Protein AF-0000000084346101 (afdb_homodimer)

Solvent-accessible surface area (backbone atoms only — not comparable to full-atom values): 14032 Å² total; per-residue (Å²): 131,75,49,74,43,52,29,35,24,39,45,36,59,51,96,85,59,21,37,49,36,29,27,36,20,86,86,42,86,68,46,44,17,28,36,50,51,48,42,67,62,53,91,93,52,51,72,51,58,35,44,37,51,33,36,31,75,42,24,63,24,41,48,40,71,72,44,84,69,40,82,42,75,34,78,72,78,75,35,30,39,37,35,34,32,26,36,31,44,79,72,40,77,63,79,40,67,68,68,35,71,41,70,43,73,37,43,48,84,44,54,79,22,46,35,57,35,75,61,44,43,65,52,50,53,49,52,48,64,46,85,121,131,72,51,74,44,53,29,35,24,38,45,36,59,50,97,84,58,20,36,49,36,28,27,36,20,84,88,42,88,68,46,44,18,30,35,50,53,46,42,68,61,54,91,93,53,50,71,53,59,35,42,35,51,33,35,31,74,41,22,62,24,40,49,41,71,72,46,83,69,38,81,42,73,34,77,73,79,76,34,32,40,36,33,35,32,26,37,31,44,78,72,42,77,63,80,41,66,69,68,34,72,40,70,42,74,37,42,47,85,46,53,78,22,46,36,58,36,75,62,45,43,64,51,51,54,49,52,48,64,46,84,125

Organism: NCBI:txid1533

Structure (mmCIF, N/CA/C/O backbone):
data_AF-0000000084346101-model_v1
#
loop_
_entity.id
_entity.type
_entity.pdbx_description
1 polymer '8-oxo-dGTP diphosphatase'
#
loop_
_atom_site.group_PDB
_atom_site.id
_atom_site.type_symbol
_atom_site.label_atom_id
_atom_site.label_alt_id
_atom_site.label_comp_id
_atom_site.label_asym_id
_atom_site.label_entity_id
_atom_site.label_seq_id
_atom_site.pdbx_PDB_ins_code
_atom_site.Cartn_x
_atom_site.Cartn_y
_atom_site.Cartn_z
_atom_site.occupancy
_atom_site.B_iso_or_equiv
_atom_site.auth_seq_id
_atom_site.auth_comp_id
_atom_site.auth_asym_id
_atom_site.auth_atom_id
_atom_site.pdbx_PDB_model_num
ATOM 1 N N . MET A 1 1 ? 1.98 15.703 33.281 1 80.62 1 MET A N 1
ATOM 2 C CA . MET A 1 1 ? 1.092 15.898 32.125 1 80.62 1 MET A CA 1
ATOM 3 C C . MET A 1 1 ? 1.721 15.359 30.859 1 80.62 1 MET A C 1
ATOM 5 O O . MET A 1 1 ? 2.938 15.422 30.672 1 80.62 1 MET A O 1
ATOM 9 N N . LYS A 1 2 ? 1.027 14.602 30.125 1 85.31 2 LYS A N 1
ATOM 10 C CA . LYS A 1 2 ? 1.609 14.008 28.922 1 85.31 2 LYS A CA 1
ATOM 11 C C . LYS A 1 2 ? 1.896 15.078 27.875 1 85.31 2 LYS A C 1
ATOM 13 O O . LYS A 1 2 ? 1.16 16.062 27.766 1 85.31 2 LYS A O 1
ATOM 18 N N . LYS A 1 3 ? 2.963 14.906 27.203 1 93 3 LYS A N 1
ATOM 19 C CA . LYS A 1 3 ? 3.328 15.836 26.125 1 93 3 LYS A CA 1
ATOM 20 C C . LYS A 1 3 ? 2.332 15.766 24.969 1 93 3 LYS A C 1
ATOM 22 O O . LYS A 1 3 ? 1.939 14.672 24.547 1 93 3 LYS A O 1
ATOM 27 N N . ASN A 1 4 ? 1.852 16.984 24.578 1 94.38 4 ASN A N 1
ATOM 28 C CA . ASN A 1 4 ? 0.946 17.078 23.438 1 94.38 4 ASN A CA 1
ATOM 29 C C . ASN A 1 4 ? 1.646 17.641 22.203 1 94.38 4 ASN A C 1
ATOM 31 O O . ASN A 1 4 ? 2.27 18.703 22.281 1 94.38 4 ASN A O 1
ATOM 35 N N . ILE A 1 5 ? 1.551 16.891 21.172 1 95.69 5 ILE A N 1
ATOM 36 C CA . ILE A 1 5 ? 2.164 17.328 19.922 1 95.69 5 ILE A CA 1
ATOM 37 C C . ILE A 1 5 ? 1.08 17.625 18.891 1 95.69 5 ILE A C 1
ATOM 39 O O . ILE A 1 5 ? 0.25 16.75 18.594 1 95.69 5 ILE A O 1
ATOM 43 N N . ARG A 1 6 ? 1.07 18.828 18.344 1 97.62 6 ARG A N 1
ATOM 44 C CA . ARG A 1 6 ? 0.127 19.203 17.297 1 97.62 6 ARG A CA 1
ATOM 45 C C . ARG A 1 6 ? 0.717 18.953 15.914 1 97.62 6 ARG A C 1
ATOM 47 O O . ARG A 1 6 ? 1.781 19.484 15.586 1 97.62 6 ARG A O 1
ATOM 54 N N . VAL A 1 7 ? 0.043 18.125 15.211 1 98.31 7 VAL A N 1
ATOM 55 C CA . VAL A 1 7 ? 0.507 17.734 13.891 1 98.31 7 VAL A CA 1
ATOM 56 C C . VAL A 1 7 ? -0.57 18.031 12.852 1 98.31 7 VAL A C 1
ATOM 58 O O . VAL A 1 7 ? -1.765 17.906 13.133 1 98.31 7 VAL A O 1
ATOM 61 N N . VAL A 1 8 ? -0.132 18.453 11.695 1 98.81 8 VAL A N 1
ATOM 62 C CA . VAL A 1 8 ? -1.037 18.672 10.578 1 98.81 8 VAL A CA 1
ATOM 63 C C . VAL A 1 8 ? -0.729 17.672 9.461 1 98.81 8 VAL A C 1
ATOM 65 O O . VAL A 1 8 ? 0.437 17.422 9.156 1 98.81 8 VAL A O 1
ATOM 68 N N . GLY A 1 9 ? -1.76 17 8.977 1 98.81 9 GLY A N 1
ATOM 69 C CA . GLY A 1 9 ? -1.637 16.109 7.844 1 98.81 9 GLY A CA 1
ATOM 70 C C . GLY A 1 9 ? -2.426 16.562 6.629 1 98.81 9 GLY A C 1
ATOM 71 O O . GLY A 1 9 ? -3.545 17.062 6.766 1 98.81 9 GLY A O 1
ATOM 72 N N . ALA A 1 10 ? -1.886 16.391 5.445 1 98.88 10 ALA A N 1
ATOM 73 C CA . ALA A 1 10 ? -2.494 16.875 4.207 1 98.88 10 ALA A CA 1
ATOM 74 C C . ALA A 1 10 ? -3.291 15.766 3.518 1 98.88 10 ALA A C 1
ATOM 76 O O . ALA A 1 10 ? -2.764 14.688 3.256 1 98.88 10 ALA A O 1
ATOM 77 N N . ILE A 1 11 ? -4.516 16.031 3.271 1 98.81 11 ILE A N 1
ATOM 78 C CA . ILE A 1 11 ? -5.305 15.234 2.336 1 98.81 11 ILE A CA 1
ATOM 79 C C . ILE A 1 11 ? -5.191 15.828 0.934 1 98.81 11 ILE A C 1
ATOM 81 O O . ILE A 1 11 ? -5.754 16.891 0.654 1 98.81 11 ILE A O 1
ATOM 85 N N . ILE A 1 12 ? -4.414 15.195 0.122 1 98.69 12 ILE A N 1
ATOM 86 C CA . ILE A 1 12 ? -4.199 15.617 -1.257 1 98.69 12 ILE A CA 1
ATOM 87 C C . ILE A 1 12 ? -4.844 14.617 -2.211 1 98.69 12 ILE A C 1
ATOM 89 O O . ILE A 1 12 ? -4.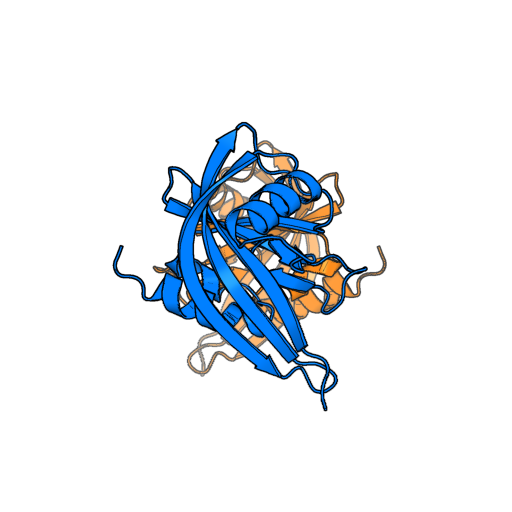57 13.414 -2.135 1 98.69 12 ILE A O 1
ATOM 93 N N . GLU A 1 13 ? -5.691 15.078 -3.051 1 97.75 13 GLU A N 1
ATOM 94 C CA . GLU A 1 13 ? -6.43 14.258 -4.004 1 97.75 13 GLU A CA 1
ATOM 95 C C . GLU A 1 13 ? -6.051 14.602 -5.441 1 97.75 13 GLU A C 1
ATOM 97 O O . GLU A 1 13 ? -5.93 15.781 -5.793 1 97.75 13 GLU A O 1
ATOM 102 N N . ASN A 1 14 ? -5.785 13.531 -6.23 1 97.19 14 ASN A N 1
ATOM 103 C CA . ASN A 1 14 ? -5.438 13.805 -7.621 1 97.19 14 ASN A CA 1
ATOM 104 C C . ASN A 1 14 ? -6.668 13.758 -8.523 1 97.19 14 ASN A C 1
ATOM 106 O O . ASN A 1 14 ? -7.793 13.602 -8.039 1 97.19 14 ASN A O 1
ATOM 110 N N . SER A 1 15 ? -6.441 13.945 -9.844 1 95.94 15 SER A N 1
ATOM 111 C CA . SER A 1 15 ? -7.535 14.062 -10.805 1 95.94 15 SER A CA 1
ATOM 112 C C . SER A 1 15 ? -8.289 12.742 -10.953 1 95.94 15 SER A C 1
ATOM 114 O O . SER A 1 15 ? -9.414 12.719 -11.445 1 95.94 15 SER A O 1
ATOM 116 N N . ASN A 1 16 ? -7.688 11.625 -10.602 1 95.94 16 ASN A N 1
ATOM 117 C CA . ASN A 1 16 ? -8.336 10.32 -10.648 1 95.94 16 ASN A CA 1
ATOM 118 C C . ASN A 1 16 ? -9.07 10.008 -9.344 1 95.94 16 ASN A C 1
ATOM 120 O O . ASN A 1 16 ? -9.406 8.852 -9.078 1 95.94 16 ASN A O 1
ATOM 124 N N . ASN A 1 17 ? -9.195 11.008 -8.484 1 96.06 17 ASN A N 1
ATOM 125 C CA . ASN A 1 17 ? -9.875 10.883 -7.203 1 96.06 17 ASN A CA 1
ATOM 126 C C . ASN A 1 17 ? -9.125 9.945 -6.258 1 96.06 17 ASN A C 1
ATOM 128 O O . ASN A 1 17 ? -9.742 9.188 -5.508 1 96.06 17 ASN A O 1
ATOM 132 N N . GLU A 1 18 ? -7.879 9.906 -6.348 1 97.94 18 GLU A N 1
ATOM 133 C CA . GLU A 1 18 ? -7.039 9.125 -5.441 1 97.94 18 GLU A CA 1
ATOM 134 C C . GLU A 1 18 ? -6.414 10.016 -4.367 1 97.94 18 GLU A C 1
ATOM 136 O O . GLU A 1 18 ? -6.137 11.195 -4.613 1 97.94 18 GLU A O 1
ATOM 141 N N . ILE A 1 19 ? -6.195 9.445 -3.219 1 98.62 19 ILE A N 1
ATOM 142 C CA . ILE A 1 19 ? -5.625 10.133 -2.068 1 98.62 19 ILE A CA 1
ATOM 143 C C . ILE A 1 19 ? -4.148 9.773 -1.93 1 98.62 19 ILE A C 1
ATOM 145 O O . ILE A 1 19 ? -3.775 8.602 -2.057 1 98.62 19 ILE A O 1
ATOM 149 N N . LEU A 1 20 ? -3.336 10.766 -1.695 1 98.81 20 LEU A N 1
ATOM 150 C CA . LEU A 1 20 ? -1.906 10.547 -1.51 1 98.81 20 LEU A CA 1
ATOM 151 C C . LEU A 1 20 ? -1.619 9.984 -0.121 1 98.81 20 LEU A C 1
ATOM 153 O O . LEU A 1 20 ? -2.029 10.562 0.886 1 98.81 20 LEU A O 1
ATOM 157 N N . CYS A 1 21 ? -0.967 8.852 -0.046 1 98.88 21 CYS A N 1
ATOM 158 C CA . CYS A 1 21 ? -0.536 8.188 1.178 1 98.88 21 CYS A CA 1
ATOM 159 C C . CYS A 1 21 ? 0.984 8.086 1.239 1 98.88 21 CYS A C 1
ATOM 161 O O . CYS A 1 21 ? 1.637 7.844 0.224 1 98.88 21 CYS A O 1
ATOM 163 N N . ALA A 1 22 ? 1.512 8.281 2.383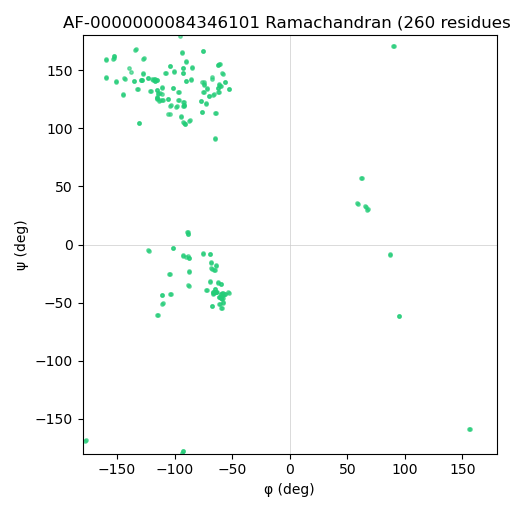 1 98.75 22 ALA A N 1
ATOM 164 C CA . ALA A 1 22 ? 2.963 8.258 2.547 1 98.75 22 ALA A CA 1
ATOM 165 C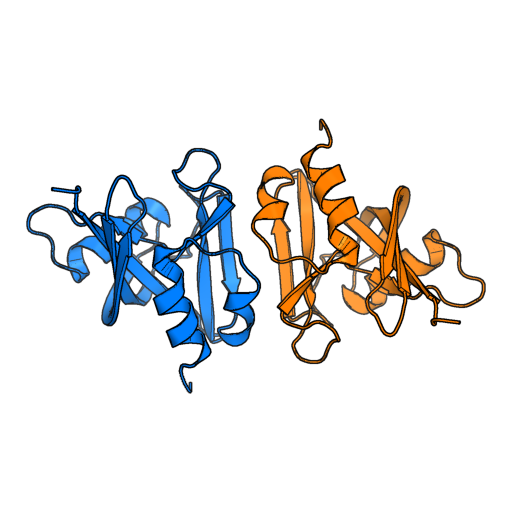 C . ALA A 1 22 ? 3.383 7.184 3.549 1 98.75 22 ALA A C 1
ATOM 167 O O . ALA A 1 22 ? 2.838 7.109 4.652 1 98.75 22 ALA A O 1
ATOM 168 N N . LEU A 1 23 ? 4.371 6.379 3.188 1 98.75 23 LEU A N 1
ATOM 169 C CA . LEU A 1 23 ? 4.867 5.293 4.023 1 98.75 23 LEU A CA 1
ATOM 170 C C . LEU A 1 23 ? 6.035 5.766 4.887 1 98.75 23 LEU A C 1
ATOM 172 O O . LEU A 1 23 ? 7.074 6.176 4.367 1 98.75 23 LEU A O 1
ATOM 176 N N . ARG A 1 24 ? 5.836 5.68 6.199 1 98 24 ARG A N 1
ATOM 177 C CA . ARG A 1 24 ? 6.887 6.082 7.129 1 98 24 ARG A CA 1
ATOM 178 C C . ARG A 1 24 ? 8.125 5.215 6.961 1 98 24 ARG A C 1
ATOM 180 O O . ARG A 1 24 ? 8.023 3.992 6.84 1 98 24 ARG A O 1
ATOM 187 N N . SER A 1 25 ? 9.242 5.816 6.922 1 94.94 25 SER A N 1
ATOM 188 C CA . SER A 1 25 ? 10.5 5.109 6.715 1 94.94 25 SER A CA 1
ATOM 189 C C . SER A 1 25 ? 10.938 4.363 7.973 1 94.94 25 SER A C 1
ATOM 191 O O . SER A 1 25 ? 10.43 4.633 9.062 1 94.94 25 SER A O 1
ATOM 193 N N . PRO A 1 26 ? 11.93 3.463 7.797 1 90.56 26 PRO A N 1
ATOM 194 C CA . PRO A 1 26 ? 12.414 2.699 8.945 1 90.56 26 PRO A CA 1
ATOM 195 C C . PRO A 1 26 ? 13.062 3.582 10.008 1 90.56 26 PRO A C 1
ATOM 197 O O . PRO A 1 26 ? 13.211 3.16 11.164 1 90.56 26 PRO A O 1
ATOM 200 N N . LYS A 1 27 ? 13.43 4.789 9.672 1 91 27 LYS A N 1
ATOM 201 C CA . LYS A 1 27 ? 14.125 5.676 10.602 1 91 27 LYS A CA 1
ATOM 202 C C . LYS A 1 27 ? 13.133 6.512 11.406 1 91 27 LYS A C 1
ATOM 204 O O . LYS A 1 27 ? 13.508 7.152 12.391 1 91 27 LYS A O 1
ATOM 209 N N . MET A 1 28 ? 11.914 6.484 11.031 1 92.19 28 MET A N 1
ATOM 210 C CA . MET A 1 28 ? 10.891 7.289 11.695 1 92.19 28 MET A CA 1
ATOM 211 C C . MET A 1 28 ? 10.258 6.52 12.852 1 92.19 28 MET A C 1
ATOM 213 O O . MET A 1 28 ? 10.336 5.293 12.898 1 92.19 28 MET A O 1
ATOM 217 N N . THR A 1 29 ? 9.695 7.316 13.75 1 91.06 29 THR A N 1
ATOM 218 C CA . THR A 1 29 ? 8.82 6.695 14.734 1 91.06 29 THR A CA 1
ATOM 219 C C . THR A 1 29 ? 7.633 6.016 14.062 1 91.06 29 THR A C 1
ATOM 221 O O . THR A 1 29 ? 7.047 6.566 13.133 1 91.06 29 THR A O 1
ATOM 224 N N . LEU A 1 30 ? 7.281 4.781 14.547 1 93.62 30 LEU A N 1
ATOM 225 C CA . LEU A 1 30 ? 6.203 3.975 13.977 1 93.62 30 LEU A CA 1
ATOM 226 C C . LEU A 1 30 ? 6.516 3.594 12.531 1 93.62 30 LEU A C 1
ATOM 228 O O . LEU A 1 30 ? 5.719 3.859 11.633 1 93.62 30 LEU A O 1
ATOM 232 N N . PRO A 1 31 ? 7.648 2.939 12.391 1 94.75 31 PRO A N 1
ATOM 233 C CA . PRO A 1 31 ? 8 2.549 11.023 1 94.75 31 PRO A CA 1
ATOM 234 C C . PRO A 1 31 ? 6.98 1.598 10.406 1 94.75 31 PRO A C 1
ATOM 236 O O . PRO A 1 31 ? 6.215 0.948 11.125 1 94.75 31 PRO A O 1
ATOM 239 N N . ASN A 1 32 ? 6.918 1.609 9.078 1 95.88 32 ASN A N 1
ATOM 240 C CA . ASN A 1 32 ? 6.09 0.696 8.297 1 95.88 32 ASN A CA 1
ATOM 241 C C . ASN A 1 32 ? 4.602 0.959 8.516 1 95.88 32 ASN A C 1
ATOM 243 O O . ASN A 1 32 ? 3.801 0.023 8.555 1 95.88 32 ASN A O 1
ATOM 247 N N . SER A 1 33 ? 4.324 2.207 8.789 1 98.19 33 SER A N 1
ATOM 248 C CA . SER A 1 33 ? 2.949 2.691 8.828 1 98.19 33 SER A CA 1
ATOM 249 C C . SER A 1 33 ? 2.721 3.785 7.789 1 98.19 33 SER A C 1
ATOM 251 O O . SER A 1 33 ? 3.598 4.617 7.555 1 98.19 33 SER A O 1
ATOM 253 N N . TRP A 1 34 ? 1.593 3.723 7.219 1 98.81 34 TRP A N 1
ATOM 254 C CA . TRP A 1 34 ? 1.209 4.777 6.289 1 98.81 34 TRP A CA 1
ATOM 255 C C . TRP A 1 34 ? 0.6 5.965 7.031 1 98.81 34 TRP A C 1
ATOM 257 O O . TRP A 1 34 ? 0.056 5.805 8.125 1 98.81 34 TRP A O 1
ATOM 267 N N . GLU A 1 35 ? 0.72 7.141 6.48 1 98.81 35 GLU A N 1
ATOM 268 C CA . GLU A 1 35 ? 0.168 8.359 7.066 1 98.81 35 GLU A CA 1
ATOM 269 C C . GLU A 1 35 ? -0.144 9.398 5.988 1 98.81 35 GLU A C 1
ATOM 271 O O . GLU A 1 35 ? 0.244 9.227 4.828 1 98.81 35 GLU A O 1
ATOM 276 N N . PHE A 1 36 ? -1.007 10.359 6.32 1 98.88 36 PHE A N 1
ATOM 277 C CA . PHE A 1 36 ? -1.1 11.555 5.492 1 98.88 36 PHE A CA 1
ATOM 278 C C . PHE A 1 36 ? 0.152 12.414 5.637 1 98.88 36 PHE A C 1
ATOM 280 O O . PHE A 1 36 ? 0.586 12.703 6.754 1 98.88 36 PHE A O 1
ATOM 287 N N . PRO A 1 37 ? 0.783 12.789 4.477 1 98.75 37 PRO A N 1
ATOM 288 C CA . PRO A 1 37 ? 1.985 13.609 4.605 1 98.75 37 PRO A CA 1
ATOM 289 C C . PRO A 1 37 ? 1.722 14.922 5.34 1 98.75 37 PRO A C 1
ATOM 291 O O . PRO A 1 37 ? 0.653 15.523 5.184 1 98.75 37 PRO A O 1
ATOM 294 N N . GLY A 1 38 ? 2.641 15.406 6.055 1 98.31 38 GLY A N 1
ATOM 295 C CA . GLY A 1 38 ? 2.557 16.578 6.91 1 98.31 38 GLY A CA 1
ATOM 296 C C . GLY A 1 38 ? 3.572 16.578 8.039 1 98.31 38 GLY A C 1
ATOM 297 O O . GLY A 1 38 ? 4.641 15.969 7.914 1 98.31 38 GLY A O 1
ATOM 298 N N . GLY A 1 39 ? 3.227 17.391 9.109 1 97.94 39 GLY A N 1
ATOM 299 C CA . GLY A 1 39 ? 4.195 17.469 10.195 1 97.94 39 GLY A CA 1
ATOM 300 C C . GLY A 1 39 ? 3.73 18.328 11.352 1 97.94 39 GLY A C 1
ATOM 301 O O . GLY A 1 39 ? 2.561 18.703 11.422 1 97.94 39 GLY A O 1
ATOM 302 N N . LYS A 1 40 ? 4.715 18.578 12.242 1 97.62 40 LYS A N 1
ATOM 303 C CA . LYS A 1 40 ? 4.43 19.312 13.477 1 97.62 40 LYS A CA 1
ATOM 304 C C . LYS A 1 40 ? 4.242 20.797 13.203 1 97.62 40 LYS A C 1
ATOM 306 O O . LYS A 1 40 ? 4.973 21.375 12.398 1 97.62 40 LYS A O 1
ATOM 311 N N . MET A 1 41 ? 3.285 21.344 13.883 1 97.75 41 MET A N 1
ATOM 312 C CA . MET A 1 41 ? 3.107 22.797 13.828 1 97.75 41 MET A CA 1
ATOM 313 C C . MET A 1 41 ? 4.223 23.5 14.586 1 97.75 41 MET A C 1
ATOM 315 O O . MET A 1 41 ? 4.605 23.078 15.68 1 97.75 41 MET A O 1
ATOM 319 N N . GLU A 1 42 ? 4.777 24.547 13.984 1 97.06 42 GLU A N 1
ATOM 320 C CA . GLU A 1 42 ? 5.754 25.391 14.656 1 97.06 42 GLU A CA 1
ATOM 321 C C . GLU A 1 42 ? 5.078 26.594 15.312 1 97.06 42 GLU A C 1
ATOM 323 O O . GLU A 1 42 ? 3.938 26.938 14.984 1 97.06 42 GLU A O 1
ATOM 328 N N . GLU A 1 43 ? 5.836 27.219 16.156 1 95.81 43 GLU A N 1
ATOM 329 C CA . GLU A 1 43 ? 5.293 28.375 16.875 1 95.81 43 GLU A CA 1
ATOM 330 C C . GLU A 1 43 ? 4.906 29.484 15.898 1 95.81 43 GLU A C 1
ATOM 332 O O . GLU A 1 43 ? 5.68 29.828 15.008 1 95.81 43 GLU A O 1
ATOM 337 N N . GLY A 1 44 ? 3.645 30.031 16.062 1 96.44 44 GLY A N 1
ATOM 338 C CA . GLY A 1 44 ? 3.186 31.156 15.266 1 96.44 44 GLY A CA 1
ATOM 339 C C . GLY A 1 44 ? 2.561 30.75 13.945 1 96.44 44 GLY A C 1
ATOM 340 O O . GLY A 1 44 ? 2.01 31.594 13.227 1 96.44 44 GLY A O 1
ATOM 341 N N . GLU A 1 45 ? 2.648 29.5 13.602 1 97.38 45 GLU A N 1
ATOM 342 C CA . GLU A 1 45 ? 2.098 29.031 12.336 1 97.38 45 GLU A CA 1
ATOM 343 C C . GLU A 1 45 ? 0.618 28.688 12.469 1 97.38 45 GLU A C 1
ATOM 345 O O . GLU A 1 45 ? 0.187 28.188 13.508 1 97.38 45 GLU A O 1
ATOM 350 N N . ASP A 1 46 ? -0.103 29.031 11.422 1 98 46 ASP A N 1
ATOM 351 C CA . ASP A 1 46 ? -1.436 28.453 11.297 1 98 46 ASP A CA 1
ATOM 352 C C . ASP A 1 46 ? -1.403 27.188 10.43 1 98 46 ASP A C 1
ATOM 354 O O . ASP A 1 46 ? -0.332 26.75 10.008 1 98 46 ASP A O 1
ATOM 358 N N . PHE A 1 47 ? -2.568 26.578 10.242 1 98.31 47 PHE A N 1
ATOM 359 C CA . PHE A 1 47 ? -2.645 25.312 9.5 1 98.31 47 PHE A CA 1
ATOM 360 C C . PHE A 1 47 ? -2.1 25.5 8.086 1 98.31 47 PHE A C 1
ATOM 362 O O . PHE A 1 47 ? -1.376 24.625 7.582 1 98.31 47 PHE A O 1
ATOM 369 N N . LYS A 1 48 ? -2.477 26.625 7.496 1 98.56 48 LYS A N 1
ATOM 370 C CA . LYS A 1 48 ? -2.025 26.938 6.141 1 98.56 48 LYS A CA 1
ATOM 371 C C . LYS A 1 48 ? -0.503 27 6.066 1 98.56 48 LYS A C 1
ATOM 373 O O . LYS A 1 48 ? 0.115 26.297 5.258 1 98.56 48 LYS A O 1
ATOM 378 N N . ALA A 1 49 ? 0.061 27.797 6.887 1 98.56 49 ALA A N 1
ATOM 379 C CA . ALA A 1 49 ? 1.512 27.969 6.887 1 98.56 49 ALA A CA 1
ATOM 380 C C . ALA A 1 49 ? 2.217 26.641 7.145 1 98.56 49 ALA A C 1
ATOM 382 O O . ALA A 1 49 ? 3.193 26.297 6.469 1 98.56 49 ALA A O 1
ATOM 383 N N . THR A 1 50 ? 1.799 25.875 8.125 1 98.69 50 THR A N 1
ATOM 384 C CA . THR A 1 50 ? 2.414 24.609 8.516 1 98.69 50 THR A CA 1
ATOM 385 C C . THR A 1 50 ? 2.369 23.609 7.363 1 98.69 50 THR A C 1
ATOM 387 O O . THR A 1 50 ? 3.4 23.047 6.98 1 98.69 50 THR A O 1
ATOM 390 N N . ILE A 1 51 ? 1.168 23.406 6.758 1 98.75 51 ILE A N 1
ATOM 391 C CA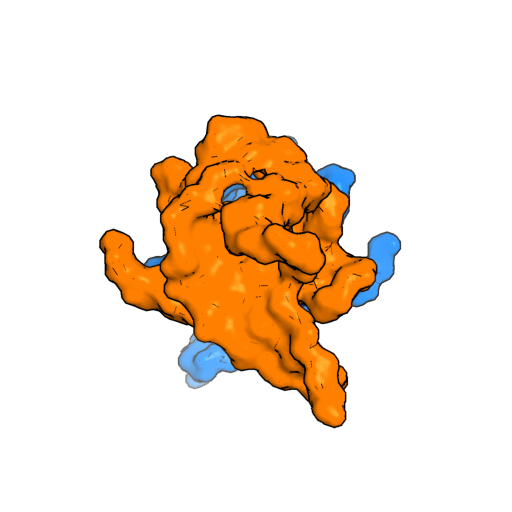 . ILE A 1 51 ? 1.013 22.312 5.805 1 98.75 51 ILE A CA 1
ATOM 392 C C . ILE A 1 51 ? 1.746 22.656 4.508 1 98.75 51 ILE A C 1
ATOM 394 O O . ILE A 1 51 ? 2.354 21.781 3.883 1 98.75 51 ILE A O 1
ATOM 398 N N . GLU A 1 52 ? 1.69 23.922 4.059 1 98.56 52 GLU A N 1
ATOM 399 C CA . GLU A 1 52 ? 2.379 24.312 2.834 1 98.56 52 GLU A CA 1
ATOM 400 C C . GLU A 1 52 ? 3.893 24.188 2.984 1 98.56 52 GLU A C 1
ATOM 402 O O . GLU A 1 52 ? 4.578 23.734 2.062 1 98.56 52 GLU A O 1
ATOM 407 N N . ARG A 1 53 ? 4.41 24.531 4.168 1 98.19 53 ARG A N 1
ATOM 408 C CA . ARG A 1 53 ? 5.836 24.375 4.438 1 98.19 53 ARG A CA 1
ATOM 409 C C . ARG A 1 53 ? 6.227 22.891 4.477 1 98.19 53 ARG A C 1
ATOM 411 O O . ARG A 1 53 ? 7.172 22.484 3.803 1 98.19 53 ARG A O 1
ATOM 418 N N . GLU A 1 54 ? 5.539 22.031 5.289 1 98.38 54 GLU A N 1
ATOM 419 C CA . GLU A 1 54 ? 5.863 20.609 5.473 1 98.38 54 GLU A CA 1
ATOM 420 C C . GLU A 1 54 ? 5.832 19.859 4.145 1 98.38 54 GLU A C 1
ATOM 422 O O . GLU A 1 54 ? 6.707 19.047 3.865 1 98.38 54 GLU A O 1
ATOM 427 N N . ILE A 1 55 ? 4.809 20.109 3.293 1 98.38 55 ILE A N 1
ATOM 428 C CA . ILE A 1 55 ? 4.676 19.406 2.023 1 98.38 55 ILE A CA 1
ATOM 429 C C . ILE A 1 55 ? 5.824 19.797 1.095 1 98.38 55 ILE A C 1
ATOM 431 O O . ILE A 1 55 ? 6.375 18.938 0.39 1 98.38 55 ILE A O 1
ATOM 435 N N . PHE A 1 56 ? 6.117 21.062 1.124 1 97.56 56 PHE A N 1
ATOM 436 C CA . PHE A 1 56 ? 7.258 21.484 0.325 1 97.56 56 PHE A CA 1
ATOM 437 C C . PHE A 1 56 ? 8.531 20.781 0.775 1 97.56 56 PHE A C 1
ATOM 439 O O . PHE A 1 56 ? 9.297 20.281 -0.053 1 97.56 56 PHE A O 1
ATOM 446 N N . GLU A 1 57 ? 8.797 20.688 2.064 1 97.38 57 GLU A N 1
ATOM 447 C CA . GLU A 1 57 ? 9.992 20.062 2.627 1 97.38 57 GLU A CA 1
ATOM 448 C C . GLU A 1 57 ? 10.008 18.562 2.357 1 97.38 57 GLU A C 1
ATOM 450 O O . GLU A 1 57 ? 11.047 18 2.014 1 97.38 57 GLU A O 1
ATOM 455 N N . GLU A 1 58 ? 8.875 17.891 2.512 1 97.38 58 GLU A N 1
ATOM 456 C CA . GLU A 1 58 ? 8.812 16.438 2.502 1 97.38 58 GLU A CA 1
ATOM 457 C C . GLU A 1 58 ? 8.641 15.906 1.083 1 97.38 58 GLU A C 1
ATOM 459 O O . GLU A 1 58 ? 9.188 14.852 0.74 1 97.38 58 GLU A O 1
ATOM 464 N N . LEU A 1 59 ? 7.879 16.625 0.201 1 97.56 59 LEU A N 1
ATOM 465 C CA . LEU A 1 59 ? 7.449 16.062 -1.068 1 97.56 59 LEU A CA 1
ATOM 466 C C . LEU A 1 59 ? 7.922 16.906 -2.242 1 97.56 59 LEU A C 1
ATOM 468 O O . LEU A 1 59 ? 7.723 16.531 -3.4 1 97.56 59 LEU A O 1
ATOM 472 N N . LYS A 1 60 ? 8.516 18.016 -2.023 1 97 60 LYS A N 1
ATOM 473 C CA . LYS A 1 60 ? 9.086 18.906 -3.033 1 97 60 LYS A CA 1
ATOM 474 C C . LYS A 1 60 ? 8.016 19.375 -4.02 1 97 60 LYS A C 1
ATOM 476 O O . LYS A 1 60 ? 8.266 19.438 -5.227 1 97 60 LYS A O 1
ATOM 481 N N . CYS A 1 61 ? 6.855 19.562 -3.555 1 97.12 61 CYS A N 1
ATOM 482 C CA . CYS A 1 61 ? 5.766 20.141 -4.324 1 97.12 61 CYS A CA 1
ATOM 483 C C . CYS A 1 61 ? 5.047 21.219 -3.516 1 97.12 61 CYS A C 1
ATOM 485 O O . CYS A 1 61 ? 5.309 21.391 -2.324 1 97.12 61 CYS A O 1
ATOM 487 N N . SER A 1 62 ? 4.203 21.984 -4.211 1 97.94 62 SER A N 1
ATOM 488 C CA . SER A 1 62 ? 3.467 23.062 -3.557 1 97.94 62 SER A CA 1
ATOM 489 C C . SER A 1 62 ? 1.979 22.734 -3.475 1 97.94 62 SER A C 1
ATOM 491 O O . SER A 1 62 ? 1.381 22.281 -4.453 1 97.94 62 SER A O 1
ATOM 493 N N . VAL A 1 63 ? 1.443 23 -2.287 1 98.56 63 VAL A N 1
ATOM 494 C CA . VAL A 1 63 ? 0.01 22.797 -2.1 1 98.56 63 VAL A CA 1
ATOM 495 C C . VAL A 1 63 ? -0.617 24.062 -1.528 1 98.56 63 VAL A C 1
ATOM 497 O O . VAL A 1 63 ? 0.091 24.953 -1.038 1 98.56 63 VAL A O 1
ATOM 500 N N . GLU A 1 64 ? -1.897 24.156 -1.712 1 98.44 64 GLU A N 1
ATOM 501 C CA . GLU A 1 64 ? -2.691 25.219 -1.104 1 98.44 64 GLU A CA 1
ATOM 502 C C . GLU A 1 64 ? -3.693 24.656 -0.1 1 98.44 64 GLU A C 1
ATOM 504 O O . GLU A 1 64 ? -4.426 23.719 -0.41 1 98.44 64 GLU A O 1
ATOM 509 N N . PHE A 1 65 ? -3.615 25.203 1.105 1 98.69 65 PHE A N 1
ATOM 510 C CA . PHE A 1 65 ? -4.594 24.844 2.127 1 98.69 65 PHE A CA 1
ATOM 511 C C . PHE A 1 65 ? -6.004 25.203 1.674 1 98.69 65 PHE A C 1
ATOM 513 O O . PHE A 1 65 ? -6.238 26.297 1.138 1 98.69 65 PHE A O 1
ATOM 520 N N . LYS A 1 66 ? -6.984 24.297 1.902 1 98.56 66 LYS A N 1
ATOM 521 C CA . LYS A 1 66 ? -8.375 24.562 1.536 1 98.56 66 LYS A CA 1
ATOM 522 C C . LYS A 1 66 ? -9.266 24.641 2.773 1 98.56 66 LYS A C 1
ATOM 524 O O . LYS A 1 66 ? -9.914 25.656 3.014 1 98.56 66 LYS A O 1
ATOM 529 N N . SER A 1 67 ? -9.305 23.531 3.516 1 98.5 67 SER A N 1
ATOM 530 C CA . SER A 1 67 ? -10.203 23.469 4.664 1 98.5 67 SER A CA 1
ATOM 531 C C . SER A 1 67 ? -9.758 22.391 5.645 1 98.5 67 SER A C 1
ATOM 533 O O . SER A 1 67 ? -9.008 21.484 5.285 1 98.5 67 SER A O 1
ATOM 535 N N . ILE A 1 68 ? -10.219 22.516 6.883 1 98.62 68 ILE A N 1
ATOM 536 C CA . ILE A 1 68 ? -10.008 21.469 7.883 1 98.62 68 ILE A CA 1
ATOM 537 C C . ILE A 1 68 ? -10.93 20.281 7.594 1 98.62 68 ILE A C 1
ATOM 539 O O . ILE A 1 68 ? -12.109 20.469 7.273 1 98.62 68 ILE A O 1
ATOM 543 N N . PHE A 1 69 ? -10.406 19.141 7.711 1 98.62 69 PHE A N 1
ATOM 544 C CA . PHE A 1 69 ? -11.18 17.953 7.383 1 98.62 69 PHE A CA 1
ATOM 545 C C . PHE A 1 69 ? -11.516 17.156 8.641 1 98.62 69 PHE A C 1
ATOM 547 O O . PHE A 1 69 ? -12.664 16.781 8.852 1 98.62 69 PHE A O 1
ATOM 554 N N . ASN A 1 70 ? -10.578 16.875 9.43 1 98.56 70 ASN A N 1
ATOM 555 C CA . ASN A 1 70 ? -10.703 16.078 10.648 1 98.56 70 ASN A CA 1
ATOM 556 C C . ASN A 1 70 ? -9.781 16.609 11.75 1 98.56 70 ASN A C 1
ATOM 558 O O . ASN A 1 70 ? -8.711 17.141 11.469 1 98.56 70 ASN A O 1
ATOM 562 N N . ASP A 1 71 ? -10.219 16.562 12.969 1 98.62 71 ASP A N 1
ATOM 563 C CA . ASP A 1 71 ? -9.492 16.938 14.172 1 98.62 71 ASP A CA 1
ATOM 564 C C . ASP A 1 71 ? -9.594 15.859 15.25 1 98.62 71 ASP A C 1
ATOM 566 O O . ASP A 1 71 ? -10.633 15.711 15.891 1 98.62 71 ASP A O 1
ATOM 570 N N . ASN A 1 72 ? -8.438 15.148 15.344 1 98.19 72 ASN A N 1
ATOM 571 C CA . ASN A 1 72 ? -8.477 14 16.25 1 98.19 72 ASN A CA 1
ATOM 572 C C . ASN A 1 72 ? -7.203 13.891 17.078 1 98.19 72 ASN A C 1
ATOM 574 O O . ASN A 1 72 ? -6.129 14.305 16.641 1 98.19 72 ASN A O 1
ATOM 578 N N . SER A 1 73 ? -7.43 13.359 18.312 1 98.19 73 SER A N 1
ATOM 579 C CA . SER A 1 73 ? -6.281 13.102 19.172 1 98.19 73 SER A CA 1
ATOM 580 C C . SER A 1 73 ? -6.133 11.609 19.469 1 98.19 73 SER A C 1
ATOM 582 O O . SER A 1 73 ? -7.129 10.906 19.641 1 98.19 73 SER A O 1
ATOM 584 N N . TYR A 1 74 ? -4.91 11.211 19.516 1 98.06 74 TYR A N 1
ATOM 585 C CA . TYR A 1 74 ? -4.594 9.828 19.844 1 98.06 74 TYR A CA 1
ATOM 586 C C . TYR A 1 74 ? -3.5 9.75 20.891 1 98.06 74 TYR A C 1
ATOM 588 O O . TYR A 1 74 ? -2.479 10.43 20.781 1 98.06 74 TYR A O 1
ATOM 596 N N . ASP A 1 75 ? -3.738 8.891 21.891 1 97.69 75 ASP A N 1
ATOM 597 C CA . ASP A 1 75 ? -2.797 8.695 23 1 97.69 75 ASP A CA 1
ATOM 598 C C . ASP A 1 75 ? -1.867 7.516 22.719 1 97.69 75 ASP A C 1
ATOM 600 O O . ASP A 1 75 ? -2.293 6.359 22.766 1 97.69 75 ASP A O 1
ATOM 604 N N . TYR A 1 76 ? -0.569 7.832 22.469 1 95.62 76 TYR A N 1
ATOM 605 C CA . TYR A 1 76 ? 0.424 6.805 22.188 1 95.62 76 TYR A CA 1
ATOM 606 C C . TYR A 1 76 ? 1.058 6.281 23.469 1 95.62 76 TYR A C 1
ATOM 608 O O . TYR A 1 76 ? 2.004 5.492 23.422 1 95.62 76 TYR A O 1
ATOM 616 N N . GLY A 1 77 ? 0.561 6.637 24.516 1 94.25 77 GLY A N 1
ATOM 617 C CA . GLY A 1 77 ? 1.094 6.25 25.812 1 94.25 77 GLY A CA 1
ATOM 618 C C . GLY A 1 77 ? 2.037 7.281 26.406 1 94.25 77 GLY A C 1
ATOM 619 O O . GLY A 1 77 ? 1.693 7.961 27.375 1 94.25 77 GLY A O 1
ATOM 620 N N . ASN A 1 78 ? 3.166 7.594 25.75 1 92.38 78 ASN A N 1
ATOM 621 C CA . ASN A 1 78 ? 4.172 8.531 26.234 1 92.38 78 ASN A CA 1
ATOM 622 C C . ASN A 1 78 ? 3.85 9.961 25.812 1 92.38 78 ASN A C 1
ATOM 624 O O . ASN A 1 78 ? 4.297 10.922 26.453 1 92.38 78 ASN A O 1
ATOM 628 N N . PHE A 1 79 ? 3.131 10.055 24.844 1 94.38 79 PHE A N 1
ATOM 629 C CA . PHE A 1 79 ? 2.729 11.367 24.344 1 94.38 79 PHE A CA 1
ATOM 630 C C . PHE A 1 79 ? 1.391 11.281 23.625 1 94.38 79 PHE A C 1
ATOM 632 O O . PHE A 1 79 ? 0.93 10.188 23.281 1 94.38 79 PHE A O 1
ATOM 639 N N . ILE A 1 80 ? 0.79 12.43 23.469 1 97.19 80 ILE A N 1
ATOM 640 C CA . ILE A 1 80 ? -0.468 12.547 22.734 1 97.19 80 ILE A CA 1
ATOM 641 C C . ILE A 1 80 ? -0.242 13.328 21.438 1 97.19 80 ILE A C 1
ATOM 643 O O . ILE A 1 80 ? 0.422 14.367 21.438 1 97.19 80 ILE A O 1
ATOM 647 N N . VAL A 1 81 ? -0.724 12.758 20.359 1 97.62 81 VAL A N 1
ATOM 648 C CA . VAL A 1 81 ? -0.693 13.461 19.094 1 97.62 81 VAL A CA 1
ATOM 649 C C . VAL A 1 81 ? -2.086 13.992 18.766 1 97.62 81 VAL A C 1
ATOM 651 O O . VAL A 1 81 ? -3.057 13.234 18.734 1 97.62 81 VAL A O 1
ATOM 654 N N . ASN A 1 82 ? -2.186 15.281 18.641 1 98.44 82 ASN A N 1
ATOM 655 C CA . ASN A 1 82 ? -3.352 15.883 18 1 98.44 82 ASN A CA 1
ATOM 656 C C . ASN A 1 82 ? -3.121 16.094 16.5 1 98.44 82 ASN A C 1
ATOM 658 O O . ASN A 1 82 ? -2.389 17 16.109 1 98.44 82 ASN A O 1
ATOM 662 N N . LEU A 1 83 ? -3.746 15.227 15.766 1 98.75 83 L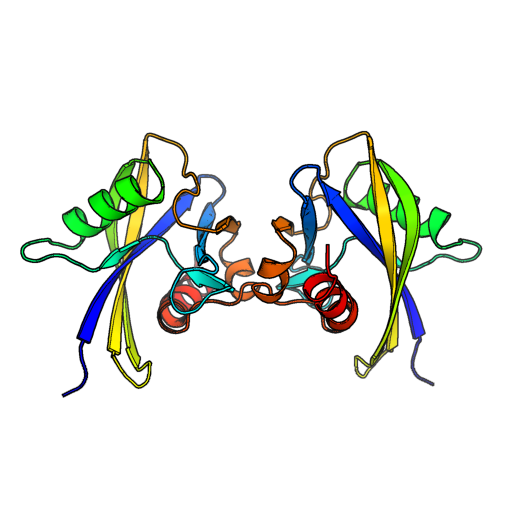EU A N 1
ATOM 663 C CA . LEU A 1 83 ? -3.613 15.32 14.312 1 98.75 83 LEU A CA 1
ATOM 664 C C . LEU A 1 83 ? -4.809 16.047 13.703 1 98.75 83 LEU A C 1
ATOM 666 O O . LEU A 1 83 ? -5.945 15.586 13.828 1 98.75 83 LEU A O 1
ATOM 670 N N . VAL A 1 84 ? -4.527 17.156 13.055 1 98.81 84 VAL A N 1
ATOM 671 C CA . VAL A 1 84 ? -5.523 17.859 12.242 1 98.81 84 VAL A CA 1
ATOM 672 C C . VAL A 1 84 ? -5.23 17.625 10.758 1 98.81 84 VAL A C 1
ATOM 674 O O . VAL A 1 84 ? -4.195 18.062 10.25 1 98.81 84 VAL A O 1
ATOM 677 N N . THR A 1 85 ? -6.121 16.906 10.141 1 98.88 85 THR A N 1
ATOM 678 C CA . THR A 1 85 ? -5.961 16.734 8.703 1 98.88 85 THR A CA 1
ATOM 679 C C . THR A 1 85 ? -6.695 17.828 7.938 1 98.88 85 THR A C 1
ATOM 681 O O . THR A 1 85 ? -7.793 18.234 8.328 1 98.88 85 THR A O 1
ATOM 684 N N . VAL A 1 86 ? -6.047 18.281 6.887 1 98.88 86 VAL A N 1
ATOM 685 C CA . VAL A 1 86 ? -6.59 19.391 6.102 1 98.88 86 VAL A CA 1
ATOM 686 C C . VAL A 1 86 ? -6.609 19.016 4.621 1 98.88 86 VAL A C 1
ATOM 688 O O . VAL A 1 86 ? -5.691 18.359 4.129 1 98.88 86 VAL A O 1
ATOM 691 N N . LYS A 1 87 ? -7.664 19.422 3.916 1 98.62 87 LYS A N 1
ATOM 692 C CA . LYS A 1 87 ? -7.715 19.266 2.465 1 98.62 87 LYS A CA 1
ATOM 693 C C . LYS A 1 87 ? -6.816 20.281 1.768 1 98.62 87 LYS A C 1
ATOM 695 O O . LYS A 1 87 ? -6.82 21.453 2.115 1 98.62 87 LYS A O 1
ATOM 700 N N . CYS A 1 88 ? -6.031 19.734 0.865 1 98.75 88 CYS A N 1
ATOM 701 C CA . CYS A 1 88 ? -5.117 20.594 0.112 1 98.75 88 CYS A CA 1
ATOM 702 C C . CYS A 1 88 ? -5.277 20.375 -1.388 1 98.75 88 CYS A C 1
ATOM 704 O O . CYS A 1 88 ? -5.547 19.25 -1.83 1 98.75 88 CYS A O 1
ATOM 706 N N . ASN A 1 89 ? -5.062 21.438 -2.121 1 98.12 89 ASN A N 1
ATOM 707 C CA . ASN A 1 89 ? -4.918 21.344 -3.568 1 98.12 89 ASN A CA 1
ATOM 708 C C . ASN A 1 89 ? -3.451 21.312 -3.986 1 98.12 89 ASN A C 1
ATOM 710 O O . ASN A 1 89 ? -2.648 22.109 -3.498 1 98.12 89 ASN A O 1
ATOM 714 N N . LEU A 1 90 ? -3.139 20.375 -4.82 1 97.62 90 LEU A N 1
ATOM 715 C CA . LEU A 1 90 ? -1.81 20.391 -5.422 1 97.62 90 LEU A CA 1
ATOM 716 C C . LEU A 1 90 ? -1.69 21.5 -6.457 1 97.62 90 LEU A C 1
ATOM 718 O O . LEU A 1 90 ? -2.447 21.531 -7.43 1 97.62 90 LEU A O 1
ATOM 722 N N . ILE A 1 91 ? -0.781 22.375 -6.262 1 96.56 91 ILE A N 1
ATOM 723 C CA . ILE A 1 91 ? -0.699 23.562 -7.102 1 96.56 91 ILE A CA 1
ATOM 724 C C . ILE A 1 91 ? 0.441 23.406 -8.109 1 96.56 91 ILE A C 1
ATOM 726 O O . ILE A 1 91 ? 0.315 23.812 -9.266 1 96.56 91 ILE A O 1
ATOM 730 N N . GLU A 1 92 ? 1.552 22.891 -7.648 1 95.81 92 GLU A N 1
ATOM 731 C CA . GLU A 1 92 ? 2.729 22.781 -8.508 1 95.81 92 GLU A CA 1
ATOM 732 C C . GLU A 1 92 ? 3.604 21.594 -8.086 1 95.81 92 GLU A C 1
ATOM 734 O O . GLU A 1 92 ? 3.797 21.359 -6.895 1 95.81 92 GLU A O 1
ATOM 739 N N . GLY A 1 93 ? 4.086 20.984 -9.164 1 95.75 93 GLY A N 1
ATOM 740 C CA . GLY A 1 93 ? 5.02 19.906 -8.914 1 95.75 93 GLY A CA 1
ATOM 741 C C . GLY A 1 93 ? 4.344 18.547 -8.758 1 95.75 93 GLY A C 1
ATOM 742 O O . GLY A 1 93 ? 3.113 18.469 -8.75 1 95.75 93 GLY A O 1
ATOM 743 N N . THR A 1 94 ? 5.176 17.5 -8.727 1 96.12 94 THR A N 1
ATOM 744 C CA . THR A 1 94 ? 4.738 16.125 -8.477 1 96.12 94 THR A CA 1
ATOM 745 C C . THR A 1 94 ? 5.332 15.609 -7.168 1 96.12 94 THR A C 1
ATOM 747 O O . THR A 1 94 ? 6.543 15.695 -6.953 1 96.12 94 THR A O 1
ATOM 750 N N . PRO A 1 95 ? 4.41 15.133 -6.328 1 97.56 95 PRO A N 1
ATOM 751 C CA . PRO A 1 95 ? 4.945 14.625 -5.062 1 97.56 95 PRO A CA 1
ATOM 752 C C . PRO A 1 95 ? 6.066 13.609 -5.258 1 97.56 95 PRO A C 1
ATOM 754 O O . PRO A 1 95 ? 5.938 12.695 -6.082 1 97.56 95 PRO A O 1
ATOM 757 N N . LYS A 1 96 ? 7.105 13.758 -4.543 1 96.56 96 LYS A N 1
ATOM 758 C CA . LYS A 1 96 ? 8.234 12.836 -4.516 1 96.56 96 LYS A CA 1
ATOM 759 C C . LYS A 1 96 ? 8.578 12.43 -3.086 1 96.56 96 LYS A C 1
ATOM 761 O O . LYS A 1 96 ? 8.555 13.258 -2.174 1 96.56 96 LYS A O 1
ATOM 766 N N . ALA A 1 97 ? 8.922 11.148 -3.004 1 94.12 97 ALA A N 1
ATOM 767 C CA . ALA A 1 97 ? 9.289 10.672 -1.673 1 94.12 97 ALA A CA 1
ATOM 768 C C . ALA A 1 97 ? 10.695 11.141 -1.299 1 94.12 97 ALA A C 1
ATOM 770 O O . ALA A 1 97 ? 11.672 10.758 -1.946 1 94.12 97 ALA A O 1
ATOM 771 N N . HIS A 1 98 ? 10.797 11.961 -0.35 1 92.19 98 HIS A N 1
ATOM 772 C CA . HIS A 1 98 ? 12.094 12.414 0.135 1 92.19 98 HIS A CA 1
ATOM 773 C C . HIS A 1 98 ? 12.383 11.867 1.526 1 92.19 98 HIS A C 1
ATOM 775 O O . HIS A 1 98 ? 13.484 11.367 1.781 1 92.19 98 HIS A O 1
ATOM 781 N N . GLU A 1 99 ? 11.477 11.875 2.404 1 93.25 99 GLU A N 1
ATOM 782 C CA . GLU A 1 99 ? 11.57 11.391 3.777 1 93.25 99 GLU A CA 1
ATOM 783 C C . GLU A 1 99 ? 10.867 10.047 3.941 1 93.25 99 GLU A C 1
ATOM 785 O O . GLU A 1 99 ? 11.281 9.219 4.75 1 93.25 99 GLU A O 1
ATOM 790 N N . HIS A 1 100 ? 9.984 9.836 3.139 1 97.5 100 HIS A N 1
ATOM 791 C CA . HIS A 1 100 ? 9.172 8.625 3.205 1 97.5 100 HIS A CA 1
ATOM 792 C C . HIS A 1 100 ? 9.75 7.52 2.324 1 97.5 100 HIS A C 1
ATOM 794 O O . HIS A 1 100 ? 10.477 7.801 1.369 1 97.5 100 HIS A O 1
ATOM 800 N N . SER A 1 101 ? 9.492 6.27 2.725 1 97.25 101 SER A N 1
ATOM 801 C CA . SER A 1 101 ? 9.969 5.125 1.952 1 97.25 101 SER A CA 1
ATOM 802 C C . SER A 1 101 ? 9.227 5.008 0.624 1 97.25 101 SER A C 1
ATOM 804 O O . SER A 1 101 ? 9.789 4.52 -0.362 1 97.25 101 SER A O 1
ATOM 806 N N . LYS A 1 102 ? 7.977 5.398 0.603 1 97.81 102 LYS A N 1
ATOM 807 C CA . LYS A 1 102 ? 7.125 5.234 -0.573 1 97.81 102 LYS A CA 1
ATOM 808 C C . LYS A 1 102 ? 5.934 6.188 -0.526 1 97.81 102 LYS A C 1
ATOM 810 O O . LYS A 1 102 ? 5.461 6.547 0.555 1 97.81 102 LYS A O 1
ATOM 815 N N . LEU A 1 103 ? 5.539 6.691 -1.62 1 98.38 103 LEU A N 1
ATOM 816 C CA . LEU A 1 103 ? 4.254 7.363 -1.798 1 98.38 103 LEU A CA 1
ATOM 817 C C . LEU A 1 103 ? 3.299 6.5 -2.615 1 98.38 103 LEU A C 1
ATOM 819 O O . LEU A 1 103 ? 3.729 5.762 -3.506 1 98.38 103 LEU A O 1
ATOM 823 N N . LEU A 1 104 ? 2.049 6.641 -2.279 1 98.5 104 LEU A N 1
ATOM 824 C CA . LEU A 1 104 ? 1.036 5.836 -2.955 1 98.5 104 LEU A CA 1
ATOM 825 C C . LEU A 1 104 ? -0.255 6.629 -3.133 1 98.5 104 LEU A C 1
ATOM 827 O O . LEU A 1 104 ? -0.708 7.305 -2.205 1 98.5 104 LEU A O 1
ATOM 831 N N . TRP A 1 105 ? -0.744 6.652 -4.352 1 98.44 105 TRP A N 1
ATOM 832 C CA . TRP A 1 105 ? -2.086 7.16 -4.617 1 98.44 105 TRP A CA 1
ATOM 833 C C . TRP A 1 105 ? -3.111 6.031 -4.578 1 98.44 105 TRP A C 1
ATOM 835 O O . TRP A 1 105 ? -2.998 5.055 -5.316 1 98.44 105 TRP A O 1
ATOM 845 N N . LEU A 1 106 ? -4.078 6.176 -3.744 1 98.12 106 LEU A N 1
ATOM 846 C CA . LEU A 1 106 ? -5.078 5.129 -3.586 1 98.12 106 LEU A CA 1
ATOM 847 C C . LEU A 1 106 ? -6.484 5.719 -3.545 1 98.12 106 LEU A C 1
ATOM 849 O O . LEU A 1 106 ? -6.699 6.777 -2.945 1 98.12 106 LEU A O 1
ATOM 853 N N . LYS A 1 107 ? -7.418 5.031 -4.18 1 97.19 107 LYS A N 1
ATOM 854 C CA . LYS A 1 107 ? -8.812 5.441 -4.047 1 97.19 107 LYS A CA 1
ATOM 855 C C . LYS A 1 107 ? -9.273 5.375 -2.592 1 97.19 107 LYS A C 1
ATOM 857 O O . LYS A 1 107 ? -8.766 4.566 -1.812 1 97.19 107 LYS A O 1
ATOM 862 N N . ARG A 1 108 ? -10.273 6.156 -2.281 1 97.31 108 ARG A N 1
ATOM 863 C CA . ARG A 1 108 ? -10.789 6.23 -0.918 1 97.31 108 ARG A CA 1
ATOM 864 C C . ARG A 1 108 ? -11.203 4.855 -0.409 1 97.31 108 ARG A C 1
ATOM 866 O O . ARG A 1 108 ? -10.875 4.484 0.721 1 97.31 108 ARG A O 1
ATOM 873 N N . GLU A 1 109 ? -11.852 4.098 -1.244 1 95.81 109 GLU A N 1
ATOM 874 C CA . GLU A 1 109 ? -12.391 2.805 -0.828 1 95.81 109 GLU A CA 1
ATOM 875 C C . GLU A 1 109 ? -11.273 1.809 -0.533 1 95.81 109 GLU A C 1
ATOM 877 O O . GLU A 1 109 ? -11.5 0.789 0.122 1 95.81 109 GLU A O 1
ATOM 882 N N . ASN A 1 110 ? -10.07 2.113 -0.985 1 97.69 110 ASN A N 1
ATOM 883 C CA . ASN A 1 110 ? -8.961 1.182 -0.835 1 97.69 110 ASN A CA 1
ATOM 884 C C . ASN A 1 110 ? -8.047 1.578 0.322 1 97.69 110 ASN A C 1
ATOM 886 O O . ASN A 1 110 ? -7.133 0.832 0.683 1 97.69 110 ASN A O 1
ATOM 890 N N . LEU A 1 111 ? -8.305 2.68 0.968 1 98.25 111 LEU A N 1
ATOM 891 C CA . LEU A 1 111 ? -7.434 3.197 2.02 1 98.25 111 LEU A CA 1
ATOM 892 C C . LEU A 1 111 ? -7.297 2.188 3.154 1 98.25 111 LEU A C 1
ATOM 894 O O . LEU A 1 111 ? -6.211 2.035 3.725 1 98.25 111 LEU A O 1
ATOM 898 N N . PRO A 1 112 ? -8.328 1.413 3.467 1 97.69 112 PRO A N 1
ATOM 899 C CA . PRO A 1 112 ? -8.219 0.466 4.578 1 97.69 112 PRO A CA 1
ATOM 900 C C . PRO A 1 112 ? -7.27 -0.693 4.273 1 97.69 112 PRO A C 1
ATOM 902 O O . PRO A 1 112 ? -6.953 -1.487 5.16 1 97.69 112 PRO A O 1
ATOM 905 N N . SER A 1 113 ? -6.785 -0.827 3.047 1 98.5 113 SER A N 1
ATOM 906 C CA . SER A 1 113 ? -5.879 -1.904 2.664 1 98.5 113 SER A CA 1
ATOM 907 C C . SER A 1 113 ? -4.473 -1.657 3.197 1 98.5 113 SER A C 1
ATOM 909 O O . SER A 1 113 ? -3.611 -2.535 3.117 1 98.5 113 SER A O 1
ATOM 911 N N . LEU A 1 114 ? -4.223 -0.508 3.758 1 98.75 114 LEU A N 1
ATOM 912 C CA . LEU A 1 114 ? -2.924 -0.113 4.289 1 98.75 114 LEU A CA 1
ATOM 913 C C . LEU A 1 114 ? -2.914 -0.182 5.812 1 98.75 114 LEU A C 1
ATOM 915 O O . LEU A 1 114 ? -3.965 -0.075 6.449 1 98.75 114 LEU A O 1
ATOM 919 N N . LYS A 1 115 ? -1.761 -0.379 6.406 1 98.56 115 LYS A N 1
ATOM 920 C CA . LYS A 1 115 ? -1.597 -0.221 7.848 1 98.56 115 LYS A CA 1
ATOM 921 C C . LYS A 1 115 ? -1.271 1.226 8.211 1 98.56 115 LYS A C 1
ATOM 923 O O . LYS A 1 115 ? -0.12 1.653 8.102 1 98.56 115 LYS A O 1
ATOM 928 N N . TRP A 1 116 ? -2.205 1.945 8.773 1 98.69 116 TRP A N 1
ATOM 929 C CA . TRP A 1 116 ? -2.088 3.375 9.039 1 98.69 116 TRP A CA 1
ATOM 930 C C . TRP A 1 116 ? -1.557 3.625 10.445 1 98.69 116 TRP A C 1
ATOM 932 O O . TRP A 1 116 ? -1.78 2.82 11.352 1 98.69 116 TRP A O 1
ATOM 942 N N . ALA A 1 117 ? -0.825 4.688 10.547 1 98.44 117 ALA A N 1
ATOM 943 C CA . ALA A 1 117 ? -0.549 5.164 11.898 1 98.44 117 ALA A CA 1
ATOM 944 C C . ALA A 1 117 ? -1.844 5.414 12.672 1 98.44 117 ALA A C 1
ATOM 946 O O . ALA A 1 117 ? -2.812 5.938 12.117 1 98.44 117 ALA A O 1
ATOM 947 N N . PRO A 1 118 ? -1.85 5.051 13.93 1 98.06 118 PRO A N 1
ATOM 948 C CA . PRO A 1 118 ? -3.092 5.113 14.703 1 98.06 118 PRO A CA 1
ATOM 949 C C . PRO A 1 118 ? -3.754 6.484 14.656 1 98.06 118 PRO A C 1
ATOM 951 O O . PRO A 1 118 ? -4.977 6.582 14.5 1 98.06 118 PRO A O 1
ATOM 954 N N . ALA A 1 119 ? -2.996 7.559 14.734 1 98.19 119 ALA A N 1
ATOM 955 C CA . ALA A 1 119 ? -3.549 8.914 14.766 1 98.19 119 ALA A CA 1
ATOM 956 C C . ALA A 1 119 ? -4.246 9.25 13.453 1 98.19 119 ALA A C 1
ATOM 958 O O . ALA A 1 119 ? -5.133 10.102 13.414 1 98.19 119 ALA A O 1
ATOM 959 N N . ASP A 1 120 ? -3.881 8.547 12.406 1 98.75 120 ASP A N 1
ATOM 960 C CA . ASP A 1 120 ? -4.414 8.859 11.086 1 98.75 120 ASP A CA 1
ATOM 961 C C . ASP A 1 120 ? -5.73 8.125 10.836 1 98.75 120 ASP A C 1
ATOM 963 O O . ASP A 1 120 ? -6.457 8.453 9.891 1 98.75 120 ASP A O 1
ATOM 967 N N . MET A 1 121 ? -6.059 7.215 11.648 1 98.44 121 MET A N 1
ATOM 968 C CA . MET A 1 121 ? -7.137 6.27 11.375 1 98.44 121 MET A CA 1
ATOM 969 C C . MET A 1 121 ? -8.484 6.98 11.328 1 98.44 121 MET A C 1
ATOM 971 O O . MET A 1 121 ? -9.344 6.641 10.516 1 98.44 121 MET A O 1
ATOM 975 N N . ALA A 1 122 ? -8.688 7.918 12.227 1 98.25 122 ALA A N 1
ATOM 976 C CA . ALA A 1 122 ? -9.969 8.625 12.25 1 98.25 122 ALA A CA 1
ATOM 977 C C . ALA A 1 122 ? -10.227 9.336 10.922 1 98.25 122 ALA A C 1
ATOM 979 O O . ALA A 1 122 ? -11.336 9.297 10.398 1 98.25 122 ALA A O 1
ATOM 980 N N . ALA A 1 123 ? -9.258 10.016 10.398 1 98.56 123 ALA A N 1
ATOM 981 C CA . ALA A 1 123 ? -9.383 10.703 9.109 1 98.56 123 ALA A CA 1
ATOM 982 C C . ALA A 1 123 ? -9.609 9.703 7.98 1 98.56 123 ALA A C 1
ATOM 984 O O . ALA A 1 123 ? -10.406 9.953 7.074 1 98.56 123 ALA A O 1
ATOM 985 N N . VAL A 1 124 ? -8.883 8.57 8.023 1 98.62 124 VAL A N 1
ATOM 986 C CA . VAL A 1 124 ? -9.039 7.52 7.02 1 98.62 124 VAL A CA 1
ATOM 987 C C . VAL A 1 124 ? -10.492 7.039 6.992 1 98.62 124 VAL A C 1
ATOM 989 O O . VAL A 1 124 ? -11.102 6.953 5.926 1 98.62 124 VAL A O 1
ATOM 992 N N . GLU A 1 125 ? -10.984 6.742 8.125 1 98.12 125 GLU A N 1
ATOM 993 C CA . GLU A 1 125 ? -12.352 6.258 8.234 1 98.12 125 GLU A CA 1
ATOM 994 C C . GLU A 1 125 ? -13.344 7.281 7.688 1 98.12 125 GLU A C 1
ATOM 996 O O . GLU A 1 125 ? -14.297 6.926 6.988 1 98.12 125 GLU A O 1
ATOM 1001 N N . GLN A 1 126 ? -13.094 8.523 8.031 1 98.19 126 GLN A N 1
ATOM 1002 C CA . GLN A 1 126 ? -13.977 9.586 7.547 1 98.19 126 GLN A CA 1
ATOM 1003 C C . GLN A 1 126 ? -13.914 9.688 6.027 1 98.19 126 GLN A C 1
ATOM 1005 O O . GLN A 1 126 ? -14.938 9.914 5.375 1 98.19 126 GLN A O 1
ATOM 1010 N N . LEU A 1 127 ? -12.727 9.57 5.43 1 98 127 LEU A N 1
ATOM 1011 C CA . LEU A 1 127 ? -12.562 9.641 3.982 1 98 127 LEU A CA 1
ATOM 1012 C C . LEU A 1 127 ? -13.328 8.516 3.297 1 98 127 LEU A C 1
ATOM 1014 O O . LEU A 1 127 ? -13.977 8.727 2.271 1 98 127 LEU A O 1
ATOM 1018 N N . VAL A 1 128 ? -13.18 7.297 3.873 1 96.69 128 VAL A N 1
ATOM 1019 C CA . VAL A 1 128 ? -13.805 6.113 3.291 1 96.69 128 VAL A CA 1
AT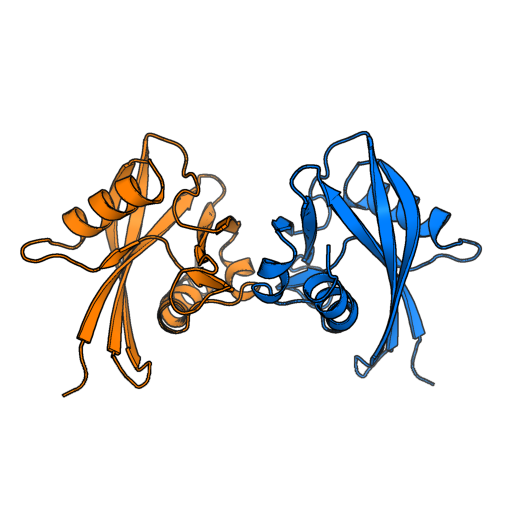OM 1020 C C . VAL A 1 128 ? -15.32 6.273 3.303 1 96.69 128 VAL A C 1
ATOM 1022 O O . VAL A 1 128 ? -16 5.844 2.371 1 96.69 128 VAL A O 1
ATOM 1025 N N . ASN A 1 129 ? -15.781 6.918 4.254 1 94.69 129 ASN A N 1
ATOM 1026 C CA . ASN A 1 129 ? -17.219 7.047 4.434 1 94.69 129 ASN A CA 1
ATOM 1027 C C . ASN A 1 129 ? -17.766 8.312 3.773 1 94.69 129 ASN A C 1
ATOM 1029 O O . ASN A 1 129 ? -18.969 8.523 3.717 1 94.69 129 ASN A O 1
ATOM 1033 N N . GLU A 1 130 ? -16.766 9.078 3.375 1 85.62 130 GLU A N 1
ATOM 1034 C CA . GLU A 1 130 ? -17.188 10.32 2.736 1 85.62 130 GLU A CA 1
ATOM 1035 C C . GLU A 1 130 ? -17.953 10.039 1.439 1 85.62 130 GLU A C 1
ATOM 1037 O O . GLU A 1 130 ? -17.562 9.164 0.663 1 85.62 130 GLU A O 1
ATOM 1042 N N . LYS A 1 131 ? -19.234 10.344 1.403 1 68.69 131 LYS A N 1
ATOM 1043 C CA . LYS A 1 131 ? -20 10.234 0.162 1 68.69 131 LYS A CA 1
ATOM 1044 C C . LYS A 1 131 ? -19.484 11.227 -0.882 1 68.69 131 LYS A C 1
ATOM 1046 O O . LYS A 1 131 ? -19.5 12.438 -0.656 1 68.69 131 LYS A O 1
ATOM 1051 N N . VAL A 1 132 ? -18.531 10.703 -1.693 1 62.16 132 VAL A N 1
ATOM 1052 C CA . VAL A 1 132 ? -18.094 11.609 -2.752 1 62.16 132 VAL A CA 1
ATOM 1053 C C . VAL A 1 132 ? -19.094 11.578 -3.902 1 62.16 132 VAL A C 1
ATOM 1055 O O . VAL A 1 132 ? -19.719 10.555 -4.16 1 62.16 132 VAL A O 1
ATOM 1058 N N . MET B 1 1 ? -15.438 -33.094 2.955 1 80.44 1 MET B N 1
ATOM 1059 C CA . MET B 1 1 ? -14.055 -32.656 2.787 1 80.44 1 MET B CA 1
ATOM 1060 C C . MET B 1 1 ? -13.992 -31.25 2.238 1 80.44 1 MET B C 1
ATOM 1062 O O . MET B 1 1 ? -14.836 -30.844 1.435 1 80.44 1 MET B O 1
ATOM 1066 N N . LYS B 1 2 ? -13.258 -30.406 2.818 1 85.19 2 LYS B N 1
ATOM 1067 C CA . LYS B 1 2 ? -13.219 -29.016 2.359 1 85.19 2 LYS B CA 1
ATOM 1068 C C . LYS B 1 2 ? -12.57 -28.922 0.982 1 85.19 2 LYS B C 1
ATOM 1070 O O . LYS B 1 2 ? -11.664 -29.688 0.654 1 85.19 2 LYS B O 1
ATOM 1075 N N . LYS B 1 3 ? -13.07 -28.047 0.218 1 92.81 3 LYS B N 1
ATOM 1076 C CA . LYS B 1 3 ? -12.516 -27.812 -1.112 1 92.81 3 LYS B CA 1
ATOM 1077 C C . LYS B 1 3 ? -11.109 -27.219 -1.026 1 92.81 3 LYS B C 1
ATOM 1079 O O . LYS B 1 3 ? -10.867 -26.312 -0.239 1 92.81 3 LYS B O 1
ATOM 1084 N N . ASN B 1 4 ? -10.18 -27.891 -1.789 1 94.31 4 ASN B N 1
ATOM 1085 C CA . ASN B 1 4 ? -8.812 -27.391 -1.861 1 94.31 4 ASN B CA 1
ATOM 1086 C C . ASN B 1 4 ? -8.531 -26.719 -3.203 1 94.31 4 ASN B C 1
ATOM 1088 O O . ASN B 1 4 ? -8.781 -27.297 -4.258 1 94.31 4 ASN B O 1
ATOM 1092 N N . ILE B 1 5 ? -8.086 -25.516 -3.09 1 95.62 5 ILE B N 1
ATOM 1093 C CA . ILE B 1 5 ? -7.762 -24.766 -4.297 1 95.62 5 ILE B CA 1
ATOM 1094 C C . ILE B 1 5 ? -6.254 -24.516 -4.367 1 95.62 5 ILE B C 1
ATOM 1096 O O . ILE B 1 5 ? -5.672 -23.953 -3.434 1 95.62 5 ILE B O 1
ATOM 1100 N N . ARG B 1 6 ? -5.617 -24.938 -5.445 1 97.69 6 ARG B N 1
ATOM 1101 C CA . ARG B 1 6 ? -4.191 -24.703 -5.656 1 97.69 6 ARG B CA 1
ATOM 1102 C C . ARG B 1 6 ? -3.959 -23.422 -6.43 1 97.69 6 ARG B C 1
ATOM 1104 O O . ARG B 1 6 ? -4.473 -23.25 -7.535 1 97.69 6 ARG B O 1
ATOM 1111 N N . VAL B 1 7 ? -3.266 -22.562 -5.793 1 98.31 7 VAL B N 1
ATOM 1112 C CA . VAL B 1 7 ? -3.012 -21.25 -6.359 1 98.31 7 VAL B CA 1
ATOM 1113 C C . VAL B 1 7 ? -1.506 -21 -6.441 1 98.31 7 VAL B C 1
ATOM 1115 O O . VAL B 1 7 ? -0.751 -21.438 -5.57 1 98.31 7 VAL B O 1
ATOM 1118 N N . VAL B 1 8 ? -1.105 -20.344 -7.488 1 98.81 8 VAL B N 1
ATOM 1119 C CA . VAL B 1 8 ? 0.287 -19.938 -7.641 1 98.81 8 VAL B CA 1
ATOM 1120 C C . VAL B 1 8 ? 0.383 -18.406 -7.605 1 98.81 8 VAL B C 1
ATOM 1122 O O . VAL B 1 8 ? -0.438 -17.719 -8.211 1 98.81 8 VAL B O 1
ATOM 1125 N N . GLY B 1 9 ? 1.284 -17.906 -6.785 1 98.81 9 GLY B N 1
ATOM 1126 C CA . GLY B 1 9 ? 1.569 -16.484 -6.73 1 98.81 9 GLY B CA 1
ATOM 1127 C C . GLY B 1 9 ? 2.982 -16.141 -7.164 1 98.81 9 GLY B C 1
ATOM 1128 O O . GLY B 1 9 ? 3.928 -16.859 -6.84 1 98.81 9 GLY B O 1
ATOM 1129 N N . ALA B 1 10 ? 3.172 -15.047 -7.867 1 98.94 10 ALA B N 1
ATOM 1130 C CA . ALA B 1 10 ? 4.465 -14.656 -8.43 1 98.94 10 ALA B CA 1
ATOM 1131 C C . ALA B 1 10 ? 5.176 -13.656 -7.523 1 98.94 10 ALA B C 1
ATOM 1133 O O . ALA B 1 10 ? 4.613 -12.617 -7.172 1 98.94 10 ALA B O 1
ATOM 1134 N N . ILE B 1 11 ? 6.348 -13.984 -7.148 1 98.81 11 ILE B N 1
ATOM 1135 C CA . ILE B 1 11 ? 7.273 -13.016 -6.574 1 98.81 11 ILE B CA 1
ATOM 1136 C C . ILE B 1 11 ? 8.117 -12.391 -7.68 1 98.81 11 ILE B C 1
ATOM 1138 O O . ILE B 1 11 ? 9.008 -13.039 -8.234 1 98.81 11 ILE B O 1
ATOM 1142 N N . ILE B 1 12 ? 7.781 -11.188 -8.023 1 98.69 12 ILE B N 1
ATOM 1143 C CA . ILE B 1 12 ? 8.484 -10.445 -9.062 1 98.69 12 ILE B CA 1
ATOM 1144 C C . ILE B 1 12 ? 9.25 -9.281 -8.43 1 98.69 12 ILE B C 1
ATOM 1146 O O . ILE B 1 12 ? 8.68 -8.477 -7.699 1 98.69 12 ILE B O 1
ATOM 1150 N N . GLU B 1 13 ? 10.508 -9.227 -8.664 1 97.75 13 GLU B N 1
ATOM 1151 C CA . GLU B 1 13 ? 11.391 -8.211 -8.109 1 97.75 13 GLU B CA 1
ATOM 1152 C C . GLU B 1 13 ? 11.977 -7.332 -9.203 1 97.75 13 GLU B C 1
ATOM 1154 O O . GLU B 1 13 ? 12.391 -7.828 -10.258 1 97.75 13 GLU B O 1
ATOM 1159 N N . ASN B 1 14 ? 11.922 -5.996 -8.961 1 97.19 14 ASN B N 1
ATOM 1160 C CA . ASN B 1 14 ? 12.484 -5.109 -9.969 1 97.19 14 ASN B CA 1
ATOM 1161 C C . ASN B 1 14 ? 13.945 -4.773 -9.664 1 97.19 14 ASN B C 1
ATOM 1163 O O . ASN B 1 14 ? 14.523 -5.309 -8.719 1 97.19 14 ASN B O 1
ATOM 1167 N N . SER B 1 15 ? 14.547 -3.908 -10.508 1 96 15 SER B N 1
ATOM 1168 C CA . SER B 1 15 ? 15.969 -3.607 -10.414 1 96 15 SER B CA 1
ATOM 1169 C C . SER B 1 15 ? 16.297 -2.83 -9.148 1 96 15 SER B C 1
ATOM 1171 O O . SER B 1 15 ? 17.453 -2.76 -8.734 1 96 15 SER B O 1
ATOM 1173 N N . ASN B 1 16 ? 15.32 -2.184 -8.531 1 95.94 16 ASN B N 1
ATOM 1174 C CA . ASN B 1 16 ? 15.508 -1.457 -7.281 1 95.94 16 ASN B CA 1
ATOM 1175 C C . ASN B 1 16 ? 15.281 -2.357 -6.07 1 95.94 16 ASN B C 1
ATOM 1177 O O . ASN B 1 16 ? 15.094 -1.869 -4.957 1 95.94 16 ASN B O 1
ATOM 1181 N N . ASN B 1 17 ? 15.18 -3.66 -6.312 1 96.12 17 ASN B N 1
ATOM 1182 C CA . ASN B 1 17 ? 14.969 -4.66 -5.27 1 96.12 17 ASN B CA 1
ATOM 1183 C C . ASN B 1 17 ? 13.609 -4.504 -4.602 1 96.12 17 ASN B C 1
ATOM 1185 O O . ASN B 1 17 ? 13.477 -4.688 -3.393 1 96.12 17 ASN B O 1
ATOM 1189 N N . GLU B 1 18 ? 12.672 -4.09 -5.312 1 97.94 18 GLU B N 1
ATOM 1190 C CA . GLU B 1 18 ? 11.297 -3.988 -4.828 1 97.94 18 GLU B CA 1
ATOM 1191 C C . GLU B 1 18 ? 10.453 -5.164 -5.309 1 97.94 18 GLU B C 1
ATOM 1193 O O . GLU B 1 18 ? 10.688 -5.695 -6.398 1 97.94 18 GLU B O 1
ATOM 1198 N N . ILE B 1 19 ? 9.5 -5.531 -4.508 1 98.62 19 ILE B N 1
ATOM 1199 C CA . ILE B 1 19 ? 8.594 -6.641 -4.793 1 98.62 19 ILE B CA 1
ATOM 1200 C C . ILE B 1 19 ? 7.254 -6.102 -5.293 1 98.62 19 ILE B C 1
ATOM 1202 O O . ILE B 1 19 ? 6.719 -5.141 -4.734 1 98.62 19 ILE B O 1
ATOM 1206 N N . LEU B 1 20 ? 6.746 -6.703 -6.332 1 98.81 20 LEU B N 1
ATOM 1207 C CA . LEU B 1 20 ? 5.453 -6.305 -6.883 1 98.81 20 LEU B CA 1
ATOM 1208 C C . LEU B 1 20 ? 4.309 -6.832 -6.027 1 98.81 20 LEU B C 1
ATOM 1210 O O . LEU B 1 20 ? 4.238 -8.031 -5.754 1 98.81 20 LEU B O 1
ATOM 1214 N N . CYS B 1 21 ? 3.449 -5.969 -5.559 1 98.88 21 CYS B N 1
ATOM 1215 C CA . CYS B 1 21 ? 2.256 -6.273 -4.781 1 98.88 21 CYS B CA 1
ATOM 1216 C C . CYS B 1 21 ? 0.995 -5.852 -5.527 1 98.88 21 CYS B C 1
ATOM 1218 O O . CYS B 1 21 ? 0.972 -4.801 -6.168 1 98.88 21 CYS B O 1
ATOM 1220 N N . ALA B 1 22 ? 0.003 -6.645 -5.434 1 98.75 22 ALA B N 1
ATOM 1221 C CA . ALA B 1 22 ? -1.241 -6.355 -6.145 1 98.75 22 ALA B CA 1
ATOM 1222 C C . ALA B 1 22 ? -2.412 -6.238 -5.172 1 98.75 22 ALA B C 1
ATOM 1224 O O . ALA B 1 22 ? -2.607 -7.105 -4.316 1 98.75 22 ALA B O 1
ATOM 1225 N N . LEU B 1 23 ? -3.203 -5.191 -5.324 1 98.75 23 LEU B N 1
ATOM 1226 C CA . LEU B 1 23 ? -4.352 -4.93 -4.465 1 98.75 23 LEU B CA 1
ATOM 1227 C C . LEU B 1 23 ? -5.621 -5.543 -5.051 1 98.75 23 LEU B C 1
ATOM 1229 O O . LEU B 1 23 ? -6.047 -5.168 -6.145 1 98.75 23 LEU B O 1
ATOM 1233 N N . ARG B 1 24 ? -6.215 -6.457 -4.293 1 98 24 ARG B N 1
ATOM 1234 C CA . ARG B 1 24 ? -7.445 -7.102 -4.742 1 98 24 ARG B CA 1
ATOM 1235 C C . ARG B 1 24 ? -8.57 -6.086 -4.902 1 98 24 ARG B C 1
ATOM 1237 O O . ARG B 1 24 ? -8.758 -5.223 -4.047 1 98 24 ARG B O 1
ATOM 1244 N N . SER B 1 25 ? -9.273 -6.164 -5.961 1 95.12 25 SER B N 1
ATOM 1245 C CA . SER B 1 25 ? -10.344 -5.223 -6.266 1 95.12 25 SER B CA 1
ATOM 1246 C C . SER B 1 25 ? -11.586 -5.508 -5.426 1 95.12 25 SER B C 1
ATOM 1248 O O . SER B 1 25 ? -11.711 -6.586 -4.84 1 95.12 25 SER B O 1
ATOM 1250 N N . PRO B 1 26 ? -12.516 -4.535 -5.43 1 90.88 26 PRO B N 1
ATOM 1251 C CA . PRO B 1 26 ? -13.742 -4.719 -4.652 1 90.88 26 PRO B CA 1
ATOM 1252 C C . PRO B 1 26 ? -14.586 -5.887 -5.156 1 90.88 26 PRO B C 1
ATOM 1254 O O . PRO B 1 26 ? -15.453 -6.383 -4.43 1 90.88 26 PRO B O 1
ATOM 1257 N N . LYS B 1 27 ? -14.367 -6.336 -6.355 1 91.19 27 LYS B N 1
ATOM 1258 C CA . LYS B 1 27 ? -15.172 -7.402 -6.949 1 91.19 27 LYS B CA 1
ATOM 1259 C C . LYS B 1 27 ? -14.602 -8.773 -6.613 1 91.19 27 LYS B C 1
ATOM 1261 O O . LYS B 1 27 ? -15.266 -9.797 -6.824 1 91.19 27 LYS B O 1
ATOM 1266 N N . MET B 1 28 ? -13.453 -8.828 -6.07 1 92.38 28 MET B N 1
ATOM 1267 C CA . MET B 1 28 ? -12.781 -10.086 -5.762 1 92.38 28 MET B CA 1
ATOM 1268 C C . MET B 1 28 ? -13.133 -10.562 -4.355 1 92.38 28 MET B C 1
ATOM 1270 O O . MET B 1 28 ? -13.562 -9.766 -3.516 1 92.38 28 MET B O 1
ATOM 1274 N N . THR B 1 29 ? -12.969 -11.852 -4.203 1 91.19 29 THR B N 1
ATOM 1275 C CA . THR B 1 29 ? -13 -12.367 -2.84 1 91.19 29 THR B CA 1
ATOM 1276 C C . THR B 1 29 ? -11.875 -11.758 -2.004 1 91.19 29 THR B C 1
ATOM 1278 O O . THR B 1 29 ? -10.75 -11.625 -2.479 1 91.19 29 THR B O 1
ATOM 1281 N N . LEU B 1 30 ? -12.203 -11.391 -0.726 1 93.69 30 LEU B N 1
ATOM 1282 C CA . LEU B 1 30 ? -11.266 -10.742 0.178 1 93.69 30 LEU B CA 1
ATOM 1283 C C . LEU B 1 30 ? -10.812 -9.398 -0.382 1 93.69 30 LEU B C 1
ATOM 1285 O O . LEU B 1 30 ? -9.609 -9.148 -0.526 1 93.69 30 LEU B O 1
ATOM 1289 N N . PRO B 1 31 ? -11.812 -8.562 -0.628 1 94.88 31 PRO B N 1
ATOM 1290 C CA . PRO B 1 31 ? -11.438 -7.258 -1.175 1 94.88 31 PRO B CA 1
ATOM 1291 C C . PRO B 1 31 ? -10.555 -6.453 -0.225 1 94.88 31 PRO B C 1
ATOM 1293 O O . PRO B 1 31 ? -10.531 -6.715 0.979 1 94.88 31 PRO B O 1
ATOM 1296 N N . ASN B 1 32 ? -9.773 -5.555 -0.802 1 96 32 ASN B N 1
ATOM 1297 C CA . ASN B 1 32 ? -8.953 -4.605 -0.058 1 96 32 ASN B CA 1
ATOM 1298 C C . ASN B 1 32 ? -7.824 -5.305 0.699 1 96 32 ASN B C 1
ATOM 1300 O O . ASN B 1 32 ? -7.484 -4.91 1.814 1 96 32 ASN B O 1
ATOM 1304 N N . SER B 1 33 ? -7.395 -6.387 0.116 1 98.19 33 SER B N 1
ATOM 1305 C CA . SER B 1 33 ? -6.195 -7.082 0.567 1 98.19 33 SER B CA 1
ATOM 1306 C C . SER B 1 33 ? -5.145 -7.145 -0.537 1 98.19 33 SER B C 1
ATOM 1308 O O . SER B 1 33 ? -5.48 -7.305 -1.712 1 98.19 33 SER B O 1
ATOM 1310 N N . TRP B 1 34 ? -3.961 -7.008 -0.125 1 98.81 34 TRP B N 1
ATOM 1311 C CA . TRP B 1 34 ? -2.859 -7.156 -1.069 1 98.81 34 TRP B CA 1
ATOM 1312 C C . TRP B 1 34 ? -2.473 -8.625 -1.229 1 98.81 34 TRP B C 1
ATOM 1314 O O . TRP B 1 34 ? -2.695 -9.43 -0.324 1 98.81 34 TRP B O 1
ATOM 1324 N N . GLU B 1 35 ? -1.943 -8.977 -2.363 1 98.81 35 GLU B N 1
ATOM 1325 C CA . GLU B 1 35 ? -1.503 -10.344 -2.652 1 98.81 35 GLU B CA 1
ATOM 1326 C C . GLU B 1 35 ? -0.384 -10.352 -3.691 1 98.81 35 GLU B C 1
ATOM 1328 O O . GLU B 1 35 ? -0.094 -9.3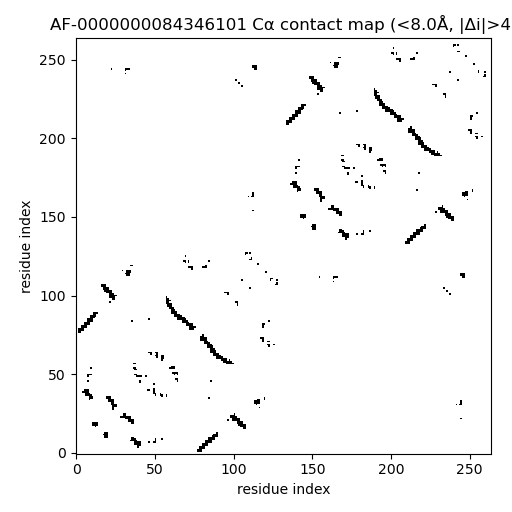2 -4.309 1 98.81 35 GLU B O 1
ATOM 1333 N N . PHE B 1 36 ? 0.372 -11.453 -3.734 1 98.88 36 PHE B N 1
ATOM 1334 C CA . PHE B 1 36 ? 1.223 -11.688 -4.895 1 98.88 36 PHE B CA 1
ATOM 1335 C C . PHE B 1 36 ? 0.384 -12.023 -6.121 1 98.88 36 PHE B C 1
ATOM 1337 O O . PHE B 1 36 ? -0.497 -12.883 -6.062 1 98.88 36 PHE B O 1
ATOM 1344 N N . PRO B 1 37 ? 0.622 -11.281 -7.262 1 98.75 37 PRO B N 1
ATOM 1345 C CA . PRO B 1 37 ? -0.175 -11.594 -8.445 1 98.75 37 PRO B CA 1
ATOM 1346 C C . PRO B 1 37 ? -0.02 -13.047 -8.891 1 98.75 37 PRO B C 1
ATOM 1348 O O . PRO B 1 37 ? 1.07 -13.617 -8.789 1 98.75 37 PRO B O 1
ATOM 1351 N N . GLY B 1 38 ? -1.012 -13.633 -9.406 1 98.38 38 GLY B N 1
ATOM 1352 C CA . GLY B 1 38 ? -1.1 -15.023 -9.805 1 98.38 38 GLY B CA 1
ATOM 1353 C C . GLY B 1 38 ? -2.525 -15.547 -9.852 1 98.38 38 GLY B C 1
ATOM 1354 O O . GLY B 1 38 ? -3.463 -14.773 -10.07 1 98.38 38 GLY B O 1
ATOM 1355 N N . GLY B 1 39 ? -2.615 -16.922 -9.766 1 97.94 39 GLY B N 1
ATOM 1356 C CA . GLY B 1 39 ? -3.959 -17.484 -9.859 1 97.94 39 GLY B CA 1
ATOM 1357 C C . GLY B 1 39 ? -4 -18.984 -9.688 1 97.94 39 GLY B C 1
ATOM 1358 O O . GLY B 1 39 ? -3.016 -19.594 -9.273 1 97.94 39 GLY B O 1
ATOM 1359 N N . LYS B 1 40 ? -5.191 -19.516 -10.031 1 97.62 40 LYS B N 1
ATOM 1360 C CA . LYS B 1 40 ? -5.453 -20.938 -9.828 1 97.62 40 LYS B CA 1
ATOM 1361 C C . LYS B 1 40 ? -4.75 -21.781 -10.898 1 97.62 40 LYS B C 1
ATOM 1363 O O . LYS B 1 40 ? -4.73 -21.406 -12.07 1 97.62 40 LYS B O 1
ATOM 1368 N N . MET B 1 41 ? -4.227 -22.875 -10.43 1 97.75 41 MET B N 1
ATOM 1369 C CA . MET B 1 41 ? -3.662 -23.844 -11.367 1 97.75 41 MET B CA 1
ATOM 1370 C C . MET B 1 41 ? -4.766 -24.547 -12.148 1 97.75 41 MET B C 1
ATOM 1372 O O . MET B 1 41 ? -5.785 -24.938 -11.578 1 97.75 41 MET B O 1
ATOM 1376 N N . GLU B 1 42 ? -4.594 -24.656 -13.453 1 97.06 42 GLU B N 1
ATOM 1377 C CA . GLU B 1 42 ? -5.504 -25.422 -14.289 1 97.06 42 GLU B CA 1
ATOM 1378 C C . GLU B 1 42 ? -5.008 -26.859 -14.469 1 97.06 42 GLU B C 1
ATOM 1380 O O . GLU B 1 42 ? -3.84 -27.156 -14.211 1 97.06 42 GLU B O 1
ATOM 1385 N N . GLU B 1 43 ? -5.906 -27.672 -14.938 1 95.81 43 GLU B N 1
ATOM 1386 C CA . GLU B 1 43 ? -5.559 -29.078 -15.125 1 95.81 43 GLU B CA 1
ATOM 1387 C C . GLU B 1 43 ? -4.414 -29.234 -16.125 1 95.81 43 GLU B C 1
ATOM 1389 O O . GLU B 1 43 ? -4.434 -28.625 -17.203 1 95.81 43 GLU B O 1
ATOM 1394 N N . GLY B 1 44 ? -3.355 -30.047 -15.742 1 96.44 44 GLY B N 1
ATOM 1395 C CA . GLY B 1 44 ? -2.248 -30.344 -16.641 1 96.44 44 GLY B CA 1
ATOM 1396 C C . GLY B 1 44 ? -1.14 -29.312 -16.594 1 96.44 44 GLY B C 1
ATOM 1397 O O . GLY B 1 44 ? -0.081 -29.5 -17.188 1 96.44 44 GLY B O 1
ATOM 1398 N N . GLU B 1 45 ? -1.359 -28.219 -15.922 1 97.38 45 GLU B N 1
ATOM 1399 C CA . GLU B 1 45 ? -0.351 -27.172 -15.859 1 97.38 45 GLU B CA 1
ATOM 1400 C C . GLU B 1 45 ? 0.649 -27.438 -14.734 1 97.38 45 GLU B C 1
ATOM 1402 O O . GLU B 1 45 ? 0.281 -27.938 -13.68 1 97.38 45 GLU B O 1
ATOM 1407 N N . ASP B 1 46 ? 1.878 -27.109 -15.039 1 98 46 ASP B N 1
ATOM 1408 C CA . ASP B 1 46 ? 2.846 -27 -13.953 1 98 46 ASP B CA 1
ATOM 1409 C C . ASP B 1 46 ? 2.963 -25.547 -13.484 1 98 46 ASP B C 1
ATOM 1411 O O . ASP B 1 46 ? 2.236 -24.672 -13.953 1 98 46 ASP B O 1
ATOM 1415 N N . PHE B 1 47 ? 3.811 -25.312 -12.484 1 98.31 47 PHE B N 1
ATOM 1416 C CA . PHE B 1 47 ? 3.943 -23.984 -11.898 1 98.31 47 PHE B CA 1
ATOM 1417 C C . PHE B 1 47 ? 4.34 -22.969 -12.961 1 98.31 47 PHE B C 1
ATOM 1419 O O . PHE B 1 47 ? 3.812 -21.844 -12.977 1 98.31 47 PHE B O 1
ATOM 1426 N N . LYS B 1 48 ? 5.273 -23.406 -13.812 1 98.62 48 LYS B N 1
ATOM 1427 C CA . LYS B 1 48 ? 5.746 -22.531 -14.875 1 98.62 48 LYS B CA 1
ATOM 1428 C C . LYS B 1 48 ? 4.602 -22.109 -15.797 1 98.62 48 LYS B C 1
ATOM 1430 O O . LYS B 1 48 ? 4.371 -20.922 -16.016 1 98.62 48 LYS B O 1
ATOM 1435 N N . ALA B 1 49 ? 3.922 -23.078 -16.312 1 98.56 49 ALA B N 1
ATOM 1436 C CA . ALA B 1 49 ? 2.82 -22.797 -17.219 1 98.56 49 ALA B CA 1
ATOM 1437 C C . ALA B 1 49 ? 1.764 -21.922 -16.562 1 98.56 49 ALA B C 1
ATOM 1439 O O . ALA B 1 49 ? 1.276 -20.953 -17.172 1 98.56 49 ALA B O 1
ATOM 1440 N N . THR B 1 50 ? 1.352 -22.203 -15.359 1 98.69 50 THR B N 1
ATOM 1441 C CA . THR B 1 50 ? 0.31 -21.484 -14.633 1 98.69 50 THR B CA 1
ATOM 1442 C C . THR B 1 50 ? 0.709 -20.031 -14.422 1 98.69 50 THR B C 1
ATOM 1444 O O . THR B 1 50 ? -0.041 -19.109 -14.781 1 98.69 50 THR B O 1
ATOM 1447 N N . ILE B 1 51 ? 1.931 -19.797 -13.883 1 98.75 51 ILE B N 1
ATOM 1448 C CA . ILE B 1 51 ? 2.285 -18.438 -13.461 1 98.75 51 ILE B CA 1
ATOM 1449 C C . ILE B 1 51 ? 2.516 -17.562 -14.68 1 98.75 51 ILE B C 1
ATOM 1451 O O . ILE B 1 51 ? 2.146 -16.391 -14.688 1 98.75 51 ILE B O 1
ATOM 1455 N N . GLU B 1 52 ? 3.148 -18.094 -15.742 1 98.62 52 GLU B N 1
ATOM 1456 C CA . GLU B 1 52 ? 3.393 -17.312 -16.953 1 98.62 52 GLU B CA 1
ATOM 1457 C C . GLU B 1 52 ? 2.082 -16.938 -17.641 1 98.62 52 GLU B C 1
ATOM 1459 O O . GLU B 1 52 ? 1.929 -15.805 -18.109 1 98.62 52 GLU B O 1
ATOM 1464 N N . ARG B 1 53 ? 1.114 -17.844 -17.641 1 98.25 53 ARG B N 1
ATOM 1465 C CA . ARG B 1 53 ? -0.201 -17.547 -18.203 1 98.25 53 ARG B CA 1
ATOM 1466 C C . ARG B 1 53 ? -0.931 -16.5 -17.359 1 98.25 53 ARG B C 1
ATOM 1468 O O . ARG B 1 53 ? -1.419 -15.508 -17.906 1 98.25 53 ARG B O 1
ATOM 1475 N N . GLU B 1 54 ? -1.075 -16.688 -16.016 1 98.38 54 GLU B N 1
ATOM 1476 C CA . GLU B 1 54 ? -1.813 -15.797 -15.117 1 98.38 54 GLU B CA 1
ATOM 1477 C C . GLU B 1 54 ? -1.255 -14.383 -15.164 1 98.38 54 GLU B C 1
ATOM 1479 O O . GLU B 1 54 ? -2.014 -13.406 -15.203 1 98.38 54 GLU B O 1
ATOM 1484 N N . ILE B 1 55 ? 0.086 -14.211 -15.148 1 98.44 55 ILE B N 1
ATOM 1485 C CA . ILE B 1 55 ? 0.701 -12.891 -15.148 1 98.44 55 ILE B CA 1
ATOM 1486 C C . ILE B 1 55 ? 0.412 -12.188 -16.469 1 98.44 55 ILE B C 1
ATOM 1488 O O . ILE B 1 55 ? 0.135 -10.984 -16.484 1 98.44 55 ILE B O 1
ATOM 1492 N N . PHE B 1 56 ? 0.502 -12.961 -17.5 1 97.62 56 PHE B N 1
ATOM 1493 C CA . PHE B 1 56 ? 0.157 -12.375 -18.797 1 97.62 56 PHE B CA 1
ATOM 1494 C C . PHE B 1 56 ? -1.287 -11.883 -18.797 1 97.62 56 PHE B C 1
ATOM 1496 O O . PHE B 1 56 ? -1.569 -10.766 -19.234 1 97.62 56 PHE B O 1
ATOM 1503 N N . GLU B 1 57 ? -2.23 -12.664 -18.312 1 97.38 57 GLU B N 1
ATOM 1504 C CA . GLU B 1 57 ? -3.65 -12.328 -18.281 1 97.38 57 GLU B CA 1
ATOM 1505 C C . GLU B 1 57 ? -3.918 -11.148 -17.344 1 97.38 57 GLU B C 1
ATOM 1507 O O . GLU B 1 57 ? -4.703 -10.258 -17.688 1 97.38 57 GLU B O 1
ATOM 1512 N N . GLU B 1 58 ? -3.285 -11.117 -16.203 1 97.44 58 GLU B N 1
ATOM 1513 C CA . GLU B 1 58 ? -3.621 -10.164 -15.148 1 97.44 58 GLU B CA 1
ATOM 1514 C C . GLU B 1 58 ? -2.846 -8.859 -15.312 1 97.44 58 GLU B C 1
ATOM 1516 O O . GLU B 1 58 ? -3.367 -7.781 -15.023 1 97.44 58 GLU B O 1
ATOM 1521 N N . LEU B 1 59 ? -1.562 -8.93 -15.805 1 97.62 59 LEU B N 1
ATOM 1522 C CA . LEU B 1 59 ? -0.675 -7.773 -15.727 1 97.62 59 LEU B CA 1
ATOM 1523 C C . LEU B 1 59 ? -0.172 -7.383 -17.109 1 97.62 59 LEU B C 1
ATOM 1525 O O . LEU B 1 59 ? 0.523 -6.375 -17.266 1 97.62 59 LEU B O 1
ATOM 1529 N N . LYS B 1 60 ? -0.47 -8.094 -18.125 1 97.06 60 LYS B N 1
ATOM 1530 C CA . LYS B 1 60 ? -0.118 -7.816 -19.516 1 97.06 60 LYS B CA 1
ATOM 1531 C C . LYS B 1 60 ? 1.394 -7.715 -19.688 1 97.06 60 LYS B C 1
ATOM 1533 O O . LYS B 1 60 ? 1.883 -6.84 -20.406 1 97.06 60 LYS B O 1
ATOM 1538 N N . CYS B 1 61 ? 2.105 -8.492 -18.984 1 97.19 61 CYS B N 1
ATOM 1539 C CA . CYS B 1 61 ? 3.551 -8.625 -19.125 1 97.19 61 CYS B CA 1
ATOM 1540 C C . CYS B 1 61 ? 3.961 -10.094 -19.125 1 97.19 61 CYS B C 1
ATOM 1542 O O . CYS B 1 61 ? 3.141 -10.977 -18.859 1 97.19 61 CYS B O 1
ATOM 1544 N N . SER B 1 62 ? 5.215 -10.328 -19.5 1 97.94 62 SER B N 1
ATOM 1545 C CA . SER B 1 62 ? 5.723 -11.695 -19.547 1 97.94 62 SER B CA 1
ATOM 1546 C C . SER B 1 62 ? 6.766 -11.945 -18.469 1 97.94 62 SER B C 1
ATOM 1548 O O . SER B 1 62 ? 7.652 -11.109 -18.25 1 97.94 62 SER B O 1
ATOM 1550 N N . VAL B 1 63 ? 6.598 -13.094 -17.812 1 98.62 63 VAL B N 1
ATOM 1551 C CA . VAL B 1 63 ? 7.574 -13.477 -16.797 1 98.62 63 VAL B CA 1
ATOM 1552 C C . VAL B 1 63 ? 8.094 -14.883 -17.094 1 98.62 63 VAL B C 1
ATOM 1554 O O . VAL B 1 63 ? 7.504 -15.625 -17.875 1 98.62 63 VAL B O 1
ATOM 1557 N N . GLU B 1 64 ? 9.227 -15.148 -16.516 1 98.5 64 GLU B N 1
ATOM 1558 C CA . GLU B 1 64 ? 9.805 -16.484 -16.547 1 98.5 64 GLU B CA 1
ATOM 1559 C C . GLU B 1 64 ? 9.891 -17.094 -15.156 1 98.5 64 GLU B C 1
ATOM 1561 O O . GLU B 1 64 ? 10.391 -16.453 -14.227 1 98.5 64 GLU B O 1
ATOM 1566 N N . PHE B 1 65 ? 9.305 -18.281 -15.047 1 98.69 65 PHE B N 1
ATOM 1567 C CA . PHE B 1 65 ? 9.414 -19.031 -13.789 1 98.69 65 PHE B CA 1
ATOM 1568 C C . PHE B 1 65 ? 10.875 -19.312 -13.461 1 98.69 65 PHE B C 1
ATOM 1570 O O . PHE B 1 65 ? 11.648 -19.719 -14.336 1 98.69 65 PHE B O 1
ATOM 1577 N N . LYS B 1 66 ? 11.281 -19.125 -12.195 1 98.62 66 LYS B N 1
ATOM 1578 C CA . LYS B 1 66 ? 12.656 -19.406 -11.773 1 98.62 66 LYS B CA 1
ATOM 1579 C C . LYS B 1 66 ? 12.695 -20.562 -10.781 1 98.62 66 LYS B C 1
ATOM 1581 O O . LYS B 1 66 ? 13.359 -21.578 -11.023 1 98.62 66 LYS B O 1
ATOM 1586 N N . SER B 1 67 ? 12.023 -20.391 -9.648 1 98.5 67 SER B N 1
ATOM 1587 C CA . SER B 1 67 ? 12.078 -21.391 -8.586 1 98.5 67 SER B CA 1
ATOM 1588 C C . SER B 1 67 ? 10.898 -21.25 -7.633 1 98.5 67 SER B C 1
ATOM 1590 O O . SER B 1 67 ? 10.258 -20.203 -7.574 1 98.5 67 SER B O 1
ATOM 1592 N N . ILE B 1 68 ? 10.609 -22.328 -6.914 1 98.62 68 ILE B N 1
ATOM 1593 C CA . ILE B 1 68 ? 9.609 -22.281 -5.848 1 98.62 68 ILE B CA 1
ATOM 1594 C C . ILE B 1 68 ? 10.18 -21.547 -4.641 1 98.62 68 ILE B C 1
ATOM 1596 O O . ILE B 1 68 ? 11.336 -21.766 -4.262 1 98.62 68 ILE B O 1
ATOM 1600 N N . PHE B 1 69 ? 9.391 -20.734 -4.062 1 98.56 69 PHE B N 1
ATOM 1601 C CA . PHE B 1 69 ? 9.859 -19.922 -2.945 1 98.56 69 PHE B CA 1
ATOM 1602 C C . PHE B 1 69 ? 9.211 -20.375 -1.64 1 98.56 69 PHE B C 1
ATOM 1604 O O . PHE B 1 69 ? 9.906 -20.578 -0.639 1 98.56 69 PHE B O 1
ATOM 1611 N N . ASN B 1 70 ? 7.969 -20.484 -1.601 1 98.56 70 ASN B N 1
ATOM 1612 C CA . ASN B 1 70 ? 7.176 -20.844 -0.431 1 98.56 70 ASN B CA 1
ATOM 1613 C C . ASN B 1 70 ? 5.988 -21.719 -0.81 1 98.56 70 ASN B C 1
ATOM 1615 O O . ASN B 1 70 ? 5.441 -21.594 -1.907 1 98.56 70 ASN B O 1
ATOM 1619 N N . ASP B 1 71 ? 5.645 -22.672 -0.001 1 98.62 71 ASP B N 1
ATOM 1620 C CA . ASP B 1 71 ? 4.504 -23.578 -0.133 1 98.62 71 ASP B CA 1
ATOM 1621 C C . ASP B 1 71 ? 3.709 -23.656 1.168 1 98.62 71 ASP B C 1
ATOM 1623 O O . ASP B 1 71 ? 4.148 -24.281 2.137 1 98.62 71 ASP B O 1
ATOM 1627 N N . ASN B 1 72 ? 2.543 -22.953 1.101 1 98.12 72 ASN B N 1
ATOM 1628 C CA . ASN B 1 72 ? 1.771 -22.891 2.336 1 98.12 72 ASN B CA 1
ATOM 1629 C C . ASN B 1 72 ? 0.275 -23.031 2.072 1 98.12 72 ASN B C 1
ATOM 1631 O O . ASN B 1 72 ? -0.203 -22.719 0.983 1 98.12 72 ASN B O 1
ATOM 1635 N N . SER B 1 73 ? -0.387 -23.578 3.115 1 98.19 73 SER B N 1
ATOM 1636 C CA . SER B 1 73 ? -1.84 -23.703 3.039 1 98.19 73 SER B CA 1
ATOM 1637 C C . SER B 1 73 ? -2.521 -22.891 4.129 1 98.19 73 SER B C 1
ATOM 1639 O O . SER B 1 73 ? -2.02 -22.797 5.254 1 98.19 73 SER B O 1
ATOM 1641 N N . TYR B 1 74 ? -3.611 -22.328 3.754 1 98.06 74 TYR B N 1
ATOM 1642 C CA . TYR B 1 74 ? -4.418 -21.562 4.699 1 98.06 74 TYR B CA 1
ATOM 1643 C C . TYR B 1 74 ? -5.887 -21.969 4.613 1 98.06 74 TYR B C 1
ATOM 1645 O O . TYR B 1 74 ? -6.445 -22.078 3.52 1 98.06 74 TYR B O 1
ATOM 1653 N N . ASP B 1 75 ? -6.48 -22.172 5.797 1 97.69 75 ASP B N 1
ATOM 1654 C CA . ASP B 1 75 ? -7.883 -22.562 5.898 1 97.69 75 ASP B CA 1
ATOM 1655 C C . ASP B 1 75 ? -8.781 -21.344 6.09 1 97.69 75 ASP B C 1
ATOM 1657 O O . ASP B 1 75 ? -8.781 -20.734 7.16 1 97.69 75 ASP B O 1
ATOM 1661 N N . TYR B 1 76 ? -9.586 -21.031 5.035 1 95.62 76 TYR B N 1
ATOM 1662 C CA . TYR B 1 76 ? -10.492 -19.891 5.078 1 95.62 76 TYR B CA 1
ATOM 1663 C C . TYR B 1 76 ? -11.844 -20.281 5.664 1 95.62 76 TYR B C 1
ATOM 1665 O O . TYR B 1 76 ? -12.773 -19.469 5.68 1 95.62 76 TYR B O 1
ATOM 1673 N N . GLY B 1 77 ? -11.938 -21.391 6.16 1 94.25 77 GLY B N 1
ATOM 1674 C CA . GLY B 1 77 ? -13.18 -21.906 6.715 1 94.25 77 GLY B CA 1
ATOM 1675 C C . GLY B 1 77 ? -13.969 -22.734 5.727 1 94.25 77 GLY B C 1
ATOM 1676 O O . GLY B 1 77 ? -14.07 -23.953 5.875 1 94.25 77 GLY B O 1
ATOM 1677 N N . ASN B 1 78 ? -14.414 -22.172 4.582 1 92.19 78 ASN B N 1
ATOM 1678 C CA . ASN B 1 78 ? -15.219 -22.859 3.578 1 92.19 78 ASN B CA 1
ATOM 1679 C C . ASN B 1 78 ? -14.344 -23.594 2.564 1 92.19 78 ASN B C 1
ATOM 1681 O O . ASN B 1 78 ? -14.797 -24.547 1.934 1 92.19 78 ASN B O 1
ATOM 1685 N N . PHE B 1 79 ? -13.211 -23.141 2.473 1 94.31 79 PHE B N 1
ATOM 1686 C CA . PHE B 1 79 ? -12.266 -23.766 1.555 1 94.31 79 PHE B CA 1
ATOM 1687 C C . PHE B 1 79 ? -10.828 -23.562 2.033 1 94.31 79 PHE B C 1
ATOM 1689 O O . PHE B 1 79 ? -10.578 -22.734 2.906 1 94.31 79 PHE B O 1
ATOM 1696 N N . ILE B 1 80 ? -9.961 -24.391 1.489 1 97.19 80 ILE B N 1
ATOM 1697 C CA . ILE B 1 80 ? -8.531 -24.297 1.779 1 97.19 80 ILE B CA 1
ATOM 1698 C C . ILE B 1 80 ? -7.781 -23.828 0.531 1 97.19 80 ILE B C 1
ATOM 1700 O O . ILE B 1 80 ? -8.023 -24.344 -0.567 1 97.19 80 ILE B O 1
ATOM 1704 N N . VAL B 1 81 ? -6.961 -22.828 0.709 1 97.62 81 VAL B N 1
ATOM 1705 C CA . VAL B 1 81 ? -6.086 -22.391 -0.375 1 97.62 81 VAL B CA 1
ATOM 1706 C C . VAL B 1 81 ? -4.664 -22.891 -0.122 1 97.62 81 VAL B C 1
ATOM 1708 O O . VAL B 1 81 ? -4.09 -22.625 0.938 1 97.62 81 VAL B O 1
ATOM 1711 N N . ASN B 1 82 ? -4.168 -23.672 -1.021 1 98.44 82 ASN B N 1
ATOM 1712 C CA . ASN B 1 82 ? -2.732 -23.922 -1.081 1 98.44 82 ASN B CA 1
ATOM 1713 C C . ASN B 1 82 ? -2.027 -22.953 -2.025 1 98.44 82 ASN B C 1
ATOM 1715 O O . ASN B 1 82 ? -2.137 -23.078 -3.246 1 98.44 82 ASN B O 1
ATOM 1719 N N . LEU B 1 83 ? -1.364 -22.047 -1.41 1 98.75 83 LEU B N 1
ATOM 1720 C CA . LEU B 1 83 ? -0.644 -21.047 -2.197 1 98.75 83 LEU B CA 1
ATOM 1721 C C . LEU B 1 83 ? 0.832 -21.406 -2.316 1 98.75 83 LEU B C 1
ATOM 1723 O O . LEU B 1 83 ? 1.537 -21.5 -1.309 1 98.75 83 LEU B O 1
ATOM 1727 N N . VAL B 1 84 ? 1.273 -21.625 -3.533 1 98.81 84 VAL B N 1
ATOM 1728 C CA . VAL B 1 84 ? 2.691 -21.766 -3.838 1 98.81 84 VAL B CA 1
ATOM 1729 C C . VAL B 1 84 ? 3.217 -20.5 -4.504 1 98.81 84 VAL B C 1
ATOM 1731 O O . VAL B 1 84 ? 2.789 -20.156 -5.605 1 98.81 84 VAL B O 1
ATOM 1734 N N . THR B 1 85 ? 4.066 -19.828 -3.783 1 98.88 85 THR B N 1
ATOM 1735 C CA . THR B 1 85 ? 4.684 -18.656 -4.398 1 98.88 85 THR B CA 1
ATOM 1736 C C . THR B 1 85 ? 5.98 -19.031 -5.105 1 98.88 85 THR B C 1
ATOM 1738 O O . THR B 1 85 ? 6.742 -19.875 -4.605 1 98.88 85 THR B O 1
ATOM 1741 N N . VAL B 1 86 ? 6.18 -18.422 -6.258 1 98.88 86 VAL B N 1
ATOM 1742 C CA . VAL B 1 86 ? 7.34 -18.734 -7.082 1 98.88 86 VAL B CA 1
ATOM 1743 C C . VAL B 1 86 ? 8.07 -17.453 -7.473 1 98.88 86 VAL B C 1
ATOM 1745 O O . VAL B 1 86 ? 7.438 -16.438 -7.738 1 98.88 86 VAL B O 1
ATOM 1748 N N . LYS B 1 87 ? 9.398 -17.516 -7.496 1 98.62 87 LYS B N 1
ATOM 1749 C CA . LYS B 1 87 ? 10.195 -16.406 -8.008 1 98.62 87 LYS B CA 1
ATOM 1750 C C . LYS B 1 87 ? 10.141 -16.344 -9.531 1 98.62 87 LYS B C 1
ATOM 1752 O O . LYS B 1 87 ? 10.266 -17.359 -10.203 1 98.62 87 LYS B O 1
ATOM 1757 N N . CYS B 1 88 ? 9.875 -15.141 -9.984 1 98.75 88 CYS B N 1
ATOM 1758 C CA . CYS B 1 88 ? 9.797 -14.922 -11.422 1 98.75 88 CYS B CA 1
ATOM 1759 C C . CYS B 1 88 ? 10.688 -13.766 -11.852 1 98.75 88 CYS B C 1
ATOM 1761 O O . CYS B 1 88 ? 10.844 -12.789 -11.125 1 98.75 88 CYS B O 1
ATOM 1763 N N . ASN B 1 89 ? 11.227 -13.914 -13.055 1 98.19 89 ASN B N 1
ATOM 1764 C CA . ASN B 1 89 ? 11.883 -12.789 -13.719 1 98.19 89 ASN B CA 1
ATOM 1765 C C . ASN B 1 89 ? 10.945 -12.086 -14.695 1 98.19 89 ASN B C 1
ATOM 1767 O O . ASN B 1 89 ? 10.25 -12.742 -15.477 1 98.19 89 ASN B O 1
ATOM 1771 N N . LEU B 1 90 ? 10.898 -10.805 -14.594 1 97.69 90 LEU B N 1
ATOM 1772 C CA . LEU B 1 90 ? 10.188 -10.039 -15.609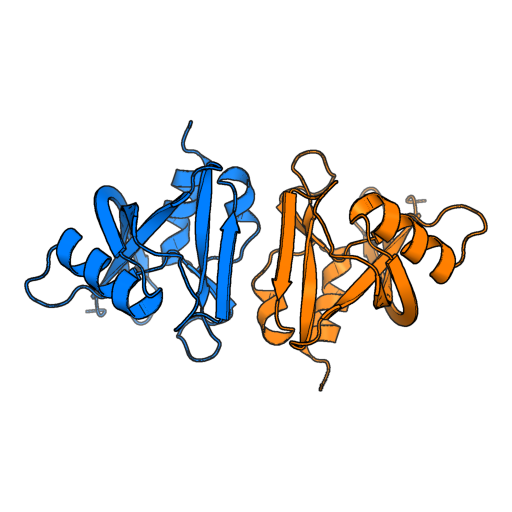 1 97.69 90 LEU B CA 1
ATOM 1773 C C . LEU B 1 90 ? 10.961 -10.016 -16.922 1 97.69 90 LEU B C 1
ATOM 1775 O O . LEU B 1 90 ? 12.102 -9.555 -16.953 1 97.69 90 LEU B O 1
ATOM 1779 N N . ILE B 1 91 ? 10.375 -10.477 -17.938 1 96.69 91 ILE B N 1
ATOM 1780 C CA . ILE B 1 91 ? 11.094 -10.648 -19.203 1 96.69 91 ILE B CA 1
ATOM 1781 C C . ILE B 1 91 ? 10.703 -9.531 -20.172 1 96.69 91 ILE B C 1
ATOM 1783 O O . ILE B 1 91 ? 11.555 -9.016 -20.906 1 96.69 91 ILE B O 1
ATOM 1787 N N . GLU B 1 92 ? 9.445 -9.227 -20.219 1 95.94 92 GLU B N 1
ATOM 1788 C CA . GLU B 1 92 ? 8.961 -8.234 -21.172 1 95.94 92 GLU B CA 1
ATOM 1789 C C . GLU B 1 92 ? 7.727 -7.516 -20.656 1 95.94 92 GLU B C 1
ATOM 1791 O O . GLU B 1 92 ? 6.848 -8.141 -20.047 1 95.94 92 GLU B O 1
ATOM 1796 N N . GLY B 1 93 ? 7.773 -6.211 -20.953 1 95.88 93 GLY B N 1
ATOM 1797 C CA . GLY B 1 93 ? 6.605 -5.426 -20.594 1 95.88 93 GLY B CA 1
ATOM 1798 C C . GLY B 1 93 ? 6.691 -4.828 -19.203 1 95.88 93 GLY B C 1
ATOM 1799 O O . GLY B 1 93 ? 7.641 -5.098 -18.469 1 95.88 93 GLY B O 1
ATOM 1800 N N . THR B 1 94 ? 5.727 -3.943 -18.922 1 96.19 94 THR B N 1
ATOM 1801 C CA . THR B 1 94 ? 5.562 -3.336 -17.594 1 96.19 94 THR B CA 1
ATOM 1802 C C . THR B 1 94 ? 4.234 -3.75 -16.969 1 96.19 94 THR B C 1
ATOM 1804 O O . THR B 1 94 ? 3.184 -3.641 -17.609 1 96.19 94 THR B O 1
ATOM 1807 N N . PRO B 1 95 ? 4.371 -4.27 -15.75 1 97.62 95 PRO B N 1
ATOM 1808 C CA . PRO B 1 95 ? 3.115 -4.688 -15.125 1 97.62 95 PRO B CA 1
ATOM 1809 C C . PRO B 1 95 ? 2.064 -3.578 -15.117 1 97.62 95 PRO B C 1
ATOM 1811 O O . PRO B 1 95 ? 2.369 -2.434 -14.773 1 97.62 95 PRO B O 1
ATOM 1814 N N . LYS B 1 96 ? 0.888 -3.902 -15.477 1 96.62 96 LYS B N 1
ATOM 1815 C CA . LYS B 1 96 ? -0.269 -3.012 -15.445 1 96.62 96 LYS B CA 1
ATOM 1816 C C . LYS B 1 96 ? -1.438 -3.658 -14.703 1 96.62 96 LYS B C 1
ATOM 1818 O O . LYS B 1 96 ? -1.701 -4.852 -14.875 1 96.62 96 LYS B O 1
ATOM 1823 N N . ALA B 1 97 ? -2.096 -2.799 -13.961 1 94.19 97 ALA B N 1
ATOM 1824 C CA . ALA B 1 97 ? -3.252 -3.326 -13.242 1 94.19 97 ALA B CA 1
ATOM 1825 C C . ALA B 1 97 ? -4.441 -3.52 -14.18 1 94.19 97 ALA B C 1
ATOM 1827 O O . ALA B 1 97 ? -4.961 -2.553 -14.734 1 94.19 97 ALA B O 1
ATOM 1828 N N . HIS B 1 98 ? -4.824 -4.695 -14.375 1 92.25 98 HIS B N 1
ATOM 1829 C CA . HIS B 1 98 ? -5.988 -4.992 -15.195 1 92.25 98 HIS B CA 1
ATOM 1830 C C . HIS B 1 98 ? -7.137 -5.527 -14.352 1 92.25 98 HIS B C 1
ATOM 1832 O O . HIS B 1 98 ? -8.281 -5.094 -14.5 1 92.25 98 HIS B O 1
ATOM 1838 N N . GLU B 1 99 ? -6.898 -6.387 -13.445 1 93.31 99 GLU B N 1
ATOM 1839 C CA . GLU B 1 99 ? -7.863 -7.004 -12.547 1 93.31 99 GLU B CA 1
ATOM 1840 C C . GLU B 1 99 ? -7.762 -6.418 -11.141 1 93.31 99 GLU B C 1
ATOM 1842 O O . GLU B 1 99 ? -8.758 -6.328 -10.422 1 93.31 99 GLU B O 1
ATOM 1847 N N . HIS B 1 100 ? -6.676 -5.957 -10.867 1 97.5 100 HIS B N 1
ATOM 1848 C CA . HIS B 1 100 ? -6.402 -5.418 -9.539 1 97.5 100 HIS B CA 1
ATOM 1849 C C . HIS B 1 100 ? -6.668 -3.916 -9.484 1 97.5 100 HIS B C 1
ATOM 1851 O O . HIS B 1 100 ? -6.637 -3.24 -10.516 1 97.5 100 HIS B O 1
ATOM 1857 N N . SER B 1 101 ? -7.027 -3.434 -8.281 1 97.25 101 SER B N 1
ATOM 1858 C CA . SER B 1 101 ? -7.289 -2.012 -8.094 1 97.25 101 SER B CA 1
ATOM 1859 C C . SER B 1 101 ? -6.004 -1.193 -8.195 1 97.25 101 SER B C 1
ATOM 1861 O O . SER B 1 101 ? -6.035 -0.029 -8.594 1 97.25 101 SER B O 1
ATOM 1863 N N . LYS B 1 102 ? -4.891 -1.768 -7.797 1 97.88 102 LYS B N 1
ATOM 1864 C CA . LYS B 1 102 ? -3.615 -1.061 -7.738 1 97.88 102 LYS B CA 1
ATOM 1865 C C . LYS B 1 102 ? -2.443 -2.039 -7.727 1 97.88 102 LYS B C 1
ATOM 1867 O O . LYS B 1 102 ? -2.57 -3.162 -7.234 1 97.88 102 LYS B O 1
ATOM 1872 N N . LEU B 1 103 ? -1.393 -1.708 -8.344 1 98.38 103 LEU B N 1
ATOM 1873 C CA . LEU B 1 103 ? -0.101 -2.369 -8.188 1 98.38 103 LEU B CA 1
ATOM 1874 C C . LEU B 1 103 ? 0.873 -1.479 -7.422 1 98.38 103 LEU B C 1
ATOM 1876 O O . LEU B 1 103 ? 0.827 -0.253 -7.539 1 98.38 103 LEU B O 1
ATOM 1880 N N . LEU B 1 104 ? 1.712 -2.135 -6.68 1 98.5 104 LEU B N 1
ATOM 1881 C CA . LEU B 1 104 ? 2.67 -1.399 -5.859 1 98.5 104 LEU B CA 1
ATOM 1882 C C . LEU B 1 104 ? 3.998 -2.143 -5.781 1 98.5 104 LEU B C 1
ATOM 1884 O O . LEU B 1 104 ? 4.023 -3.361 -5.59 1 98.5 104 LEU B O 1
ATOM 1888 N N . TRP B 1 105 ? 5.062 -1.43 -6.062 1 98.44 105 TRP B N 1
ATOM 1889 C CA . TRP B 1 105 ? 6.406 -1.937 -5.797 1 98.44 105 TRP B CA 1
ATOM 1890 C C . TRP B 1 105 ? 6.891 -1.498 -4.418 1 98.44 105 TRP B C 1
ATOM 1892 O O . TRP B 1 105 ? 6.941 -0.302 -4.125 1 98.44 105 TRP B O 1
ATOM 1902 N N . LEU B 1 106 ? 7.234 -2.443 -3.617 1 98.12 106 LEU B N 1
ATOM 1903 C CA . LEU B 1 106 ? 7.656 -2.133 -2.256 1 98.12 106 LEU B CA 1
ATOM 1904 C C . LEU B 1 106 ? 8.906 -2.926 -1.879 1 98.12 106 LEU B C 1
ATOM 1906 O O . LEU B 1 106 ? 9.031 -4.098 -2.236 1 98.12 106 LEU B O 1
ATOM 1910 N N . LYS B 1 107 ? 9.805 -2.268 -1.16 1 97.19 107 LYS B N 1
ATOM 1911 C CA . LYS B 1 107 ? 10.945 -3.004 -0.62 1 97.19 107 LYS B CA 1
ATOM 1912 C C . LYS B 1 107 ? 10.492 -4.105 0.331 1 97.19 107 LYS B C 1
ATOM 1914 O O . LYS B 1 107 ? 9.445 -3.984 0.971 1 97.19 107 LYS B O 1
ATOM 1919 N N . ARG B 1 108 ? 11.32 -5.109 0.471 1 97.25 108 ARG B N 1
ATOM 1920 C CA . ARG B 1 108 ? 10.992 -6.258 1.312 1 97.25 108 ARG B CA 1
ATOM 1921 C C . ARG B 1 108 ? 10.672 -5.816 2.734 1 97.25 108 ARG B C 1
ATOM 1923 O O . ARG B 1 108 ? 9.695 -6.285 3.326 1 97.25 108 ARG B O 1
ATOM 1930 N N . GLU B 1 109 ? 11.438 -4.902 3.254 1 95.81 109 GLU B N 1
ATOM 1931 C CA . GLU B 1 109 ? 11.289 -4.488 4.648 1 95.81 109 GLU B CA 1
ATOM 1932 C C . GLU B 1 109 ? 9.977 -3.738 4.863 1 95.81 109 GLU B C 1
ATOM 1934 O O . GLU B 1 109 ? 9.523 -3.586 6 1 95.81 109 GLU B O 1
ATOM 1939 N N . ASN B 1 110 ? 9.359 -3.307 3.777 1 97.69 110 ASN B N 1
ATOM 1940 C CA . ASN B 1 110 ? 8.148 -2.5 3.887 1 97.69 110 ASN B CA 1
ATOM 1941 C C . ASN B 1 110 ? 6.898 -3.33 3.625 1 97.69 110 ASN B C 1
ATOM 1943 O O . ASN B 1 110 ? 5.777 -2.848 3.807 1 97.69 110 ASN B O 1
ATOM 1947 N N . LEU B 1 111 ? 7.035 -4.582 3.285 1 98.19 111 LEU B N 1
ATOM 1948 C CA . LEU B 1 111 ? 5.91 -5.43 2.912 1 98.19 111 LEU B CA 1
ATOM 1949 C C . LEU B 1 111 ? 4.902 -5.523 4.055 1 98.19 111 LEU B C 1
ATOM 1951 O O . LEU B 1 111 ? 3.691 -5.535 3.818 1 98.19 111 LEU B O 1
ATOM 1955 N N . PRO B 1 112 ? 5.34 -5.504 5.312 1 97.62 112 PRO B N 1
ATOM 1956 C CA . PRO B 1 112 ? 4.383 -5.629 6.414 1 97.62 112 PRO B CA 1
ATOM 1957 C C . PRO B 1 112 ? 3.49 -4.398 6.562 1 97.62 112 PRO B C 1
ATOM 1959 O O . PRO B 1 112 ? 2.531 -4.418 7.34 1 97.62 112 PRO B O 1
ATOM 1962 N N . SER B 1 113 ? 3.748 -3.32 5.84 1 98.44 113 SER B N 1
ATOM 1963 C CA . SER B 1 113 ? 2.953 -2.1 5.926 1 98.44 113 SER B CA 1
ATOM 1964 C C . SER B 1 113 ? 1.611 -2.264 5.219 1 98.44 113 SER B C 1
ATOM 1966 O O . SER B 1 113 ? 0.736 -1.401 5.328 1 98.44 113 SER B O 1
ATOM 1968 N N . LEU B 1 114 ? 1.412 -3.346 4.52 1 98.75 114 LEU B N 1
ATOM 1969 C CA . LEU B 1 114 ? 0.198 -3.631 3.764 1 98.75 114 LEU B CA 1
ATOM 1970 C C . LEU B 1 114 ? -0.668 -4.656 4.488 1 98.75 114 LEU B C 1
ATOM 1972 O O . LEU B 1 114 ? -0.161 -5.453 5.281 1 98.75 114 LEU B O 1
ATOM 1976 N N . LYS B 1 115 ? -1.963 -4.629 4.254 1 98.56 115 LYS B N 1
ATOM 1977 C CA . LYS B 1 115 ? -2.846 -5.703 4.695 1 98.56 115 LYS B CA 1
ATOM 1978 C C . LYS B 1 115 ? -2.912 -6.824 3.662 1 98.56 115 LYS B C 1
ATOM 1980 O O . LYS B 1 115 ? -3.648 -6.727 2.68 1 98.56 115 LYS B O 1
ATOM 1985 N N . TRP B 1 116 ? -2.293 -7.953 3.934 1 98.69 116 TRP B N 1
ATOM 1986 C CA . TRP B 1 116 ? -2.15 -9.055 2.984 1 98.69 116 TRP B CA 1
ATOM 1987 C C . TRP B 1 116 ? -3.281 -10.062 3.15 1 98.69 116 TRP B C 1
ATOM 1989 O O . TRP B 1 116 ? -3.816 -10.234 4.246 1 98.69 116 TRP B O 1
ATOM 1999 N N . ALA B 1 117 ? -3.631 -10.641 2.039 1 98.44 117 ALA B N 1
ATOM 2000 C CA . ALA B 1 117 ? -4.465 -11.828 2.162 1 98.44 117 ALA B CA 1
ATOM 2001 C C . ALA B 1 117 ? -3.801 -12.883 3.047 1 98.44 117 ALA B C 1
ATOM 2003 O O . ALA B 1 117 ? -2.588 -13.094 2.965 1 98.44 117 ALA B O 1
ATOM 2004 N N . PRO B 1 118 ? -4.582 -13.531 3.881 1 98.06 118 PRO B N 1
ATOM 2005 C CA . PRO B 1 118 ? -4.012 -14.453 4.871 1 98.06 118 PRO B CA 1
ATOM 2006 C C . PRO B 1 118 ? -3.09 -15.492 4.25 1 98.06 118 PRO B C 1
ATOM 2008 O O . PRO B 1 118 ? -2.016 -15.773 4.785 1 98.06 118 PRO B O 1
ATOM 2011 N N . ALA B 1 119 ? -3.443 -16.062 3.107 1 98.19 119 ALA B N 1
ATOM 2012 C CA . ALA B 1 119 ? -2.66 -17.109 2.475 1 98.19 119 ALA B CA 1
ATOM 2013 C C . ALA B 1 119 ? -1.294 -16.594 2.033 1 98.19 119 ALA B C 1
ATOM 2015 O O . ALA B 1 119 ? -0.344 -17.375 1.898 1 98.19 119 ALA B O 1
ATOM 2016 N N . ASP B 1 120 ? -1.203 -15.297 1.86 1 98.75 120 ASP B N 1
ATOM 2017 C CA . ASP B 1 120 ? 0.032 -14.719 1.341 1 98.75 120 ASP B CA 1
ATOM 2018 C C . ASP B 1 120 ? 1.013 -14.414 2.471 1 98.75 120 ASP B C 1
ATOM 2020 O O . ASP B 1 120 ? 2.193 -14.156 2.223 1 98.75 120 ASP B O 1
ATOM 2024 N N . MET B 1 121 ? 0.581 -14.477 3.654 1 98.44 121 MET B N 1
ATOM 2025 C CA . MET B 1 121 ? 1.327 -13.945 4.793 1 98.44 121 MET B CA 1
ATOM 2026 C C . MET B 1 121 ? 2.607 -14.742 5.02 1 98.44 121 MET B C 1
ATOM 2028 O O . MET B 1 121 ? 3.645 -14.18 5.371 1 98.44 121 MET B O 1
ATOM 2032 N N . ALA B 1 122 ? 2.529 -16.047 4.883 1 98.25 122 ALA B N 1
ATOM 2033 C CA . ALA B 1 122 ? 3.715 -16.859 5.098 1 98.25 122 ALA B CA 1
ATOM 2034 C C . ALA B 1 122 ? 4.84 -16.469 4.148 1 98.25 122 ALA B C 1
ATOM 2036 O O . ALA B 1 122 ? 6 -16.375 4.551 1 98.25 122 ALA B O 1
ATOM 2037 N N . ALA B 1 123 ? 4.551 -16.297 2.902 1 98.56 123 ALA B N 1
ATOM 2038 C CA . ALA B 1 123 ? 5.543 -15.875 1.912 1 98.56 123 ALA B CA 1
ATOM 2039 C C . ALA B 1 123 ? 6.078 -14.484 2.227 1 98.56 123 ALA B C 1
ATOM 2041 O O . ALA B 1 123 ? 7.277 -14.227 2.086 1 98.56 123 ALA B O 1
ATOM 2042 N N . VAL B 1 124 ? 5.172 -13.57 2.65 1 98.62 124 VAL B N 1
ATOM 2043 C CA . VAL B 1 124 ? 5.566 -12.211 3.02 1 98.62 124 VAL B CA 1
ATOM 2044 C C . VAL B 1 124 ? 6.598 -12.266 4.148 1 98.62 124 VAL B C 1
ATOM 2046 O O . VAL B 1 124 ? 7.645 -11.617 4.066 1 98.62 124 VAL B O 1
ATOM 2049 N N . GLU B 1 125 ? 6.285 -13 5.129 1 98.12 125 GLU B N 1
ATOM 2050 C CA . GLU B 1 125 ? 7.18 -13.125 6.273 1 98.12 125 GLU B CA 1
ATOM 2051 C C . GLU B 1 125 ? 8.539 -13.68 5.859 1 98.12 125 GLU B C 1
ATOM 2053 O O . GLU B 1 125 ? 9.578 -13.203 6.312 1 98.12 125 GLU B O 1
ATOM 2058 N N . GLN B 1 126 ? 8.484 -14.664 5.004 1 98.19 126 GLN B N 1
ATOM 2059 C CA . GLN B 1 126 ? 9.734 -15.258 4.531 1 98.19 126 GLN B CA 1
ATOM 2060 C C . GLN B 1 126 ? 10.555 -14.242 3.738 1 98.19 126 GLN B C 1
ATOM 2062 O O . GLN B 1 126 ? 11.781 -14.203 3.854 1 98.19 126 GLN B O 1
ATOM 2067 N N . LEU B 1 127 ? 9.906 -13.438 2.902 1 98 127 LEU B N 1
ATOM 2068 C CA . LEU B 1 127 ? 10.594 -12.414 2.113 1 98 127 LEU B CA 1
ATOM 2069 C C . LEU B 1 127 ? 11.273 -11.398 3.018 1 98 127 LEU B C 1
ATOM 2071 O O . LEU B 1 127 ? 12.414 -10.992 2.76 1 98 127 LEU B O 1
ATOM 2075 N N . VAL B 1 128 ? 10.516 -10.961 4.043 1 96.62 128 VAL B N 1
ATOM 2076 C CA . VAL B 1 128 ? 11.016 -9.938 4.957 1 96.62 128 VAL B CA 1
ATOM 2077 C C . VAL B 1 128 ? 12.25 -10.461 5.688 1 96.62 128 VAL B C 1
ATOM 2079 O O . VAL B 1 128 ? 13.188 -9.703 5.949 1 96.62 128 VAL B O 1
ATOM 2082 N N . ASN B 1 129 ? 12.258 -11.664 5.91 1 94.75 129 ASN B N 1
ATOM 2083 C CA . ASN B 1 129 ? 13.336 -12.258 6.699 1 94.75 129 ASN B CA 1
ATOM 2084 C C . ASN B 1 129 ? 14.469 -12.766 5.809 1 94.75 129 ASN B C 1
ATOM 2086 O O . ASN B 1 129 ? 15.516 -13.188 6.305 1 94.75 129 ASN B O 1
ATOM 2090 N N . GLU B 1 130 ? 14.094 -12.711 4.555 1 85.75 130 GLU B N 1
ATOM 2091 C CA . GLU B 1 130 ? 15.125 -13.188 3.631 1 85.75 130 GLU B CA 1
ATOM 2092 C C . GLU B 1 130 ? 16.359 -12.289 3.664 1 85.75 130 GLU B C 1
ATOM 2094 O O . GLU B 1 130 ? 16.234 -11.062 3.723 1 85.75 130 GLU B O 1
ATOM 2099 N N . LYS B 1 131 ? 17.469 -12.797 4.145 1 68.5 131 LYS B N 1
ATOM 2100 C CA . LYS B 1 131 ? 18.719 -12.055 4.094 1 68.5 131 LYS B CA 1
ATOM 2101 C C . LYS B 1 131 ? 19.172 -11.828 2.65 1 68.5 131 LYS B C 1
ATOM 2103 O O . LYS B 1 131 ? 19.406 -12.789 1.911 1 68.5 131 LYS B O 1
ATOM 2108 N N . VAL B 1 132 ? 18.703 -10.656 2.137 1 61.5 132 VAL B N 1
ATOM 2109 C CA . VAL B 1 132 ? 19.188 -10.383 0.788 1 61.5 132 VAL B CA 1
ATOM 2110 C C . VAL B 1 132 ? 20.609 -9.828 0.853 1 61.5 132 VAL B C 1
ATOM 2112 O O . VAL B 1 132 ? 20.984 -9.156 1.816 1 61.5 132 VAL B O 1
#

pLDDT: mean 96.54, std 4.77, range [61.5, 98.94]

InterPro domains:
  IPR000086 NUDIX hydrolase domain [PF00293] (5-119)
  IPR000086 NUDIX hydrolase domain [PS51462] (3-129)
  IPR015797 NUDIX hydrolase-like domain superfamily [SSF55811] (2-129)
  IPR047127 Mutator MutT-like [PTHR47707] (1-130)

Nearest PDB structures (foldseek):
  3eeu-assembly1_B  TM=9.354E-01  e=3.711E-12  Bdellovibrio bacteriovorus
  3gwy-assembly1_B  TM=8.400E-01  e=2.253E-13  Bacteroides fragilis NCTC 9343
  3ffu-assembly1_B  TM=9.457E-01  e=3.755E-11  Bdellovibrio bacteriovorus
  2rrk-assembly1_A  TM=8.875E-01  e=6.824E-12  Escherichia coli K-12
  7ww5-assembly1_A  TM=8.943E-01  e=5.475E-10  Escherichia coli

Foldseek 3Di:
DAAEWEWEFEFEADPVRWTKKFAADPVDPPHRAIAGQFTTDDPPDDNQRRRQVRQCVAFVFGKGFDAWQDWDWDCPPRHIYTYIYTYIYGDGDDGDGDRTPDMDTGHLCCLVVGHHDPRRVVSSVCSNPPPD/DAAEWEWEFEFEADPVRWTKKFAADPVDPPHRAIAGQFTTDDPPDDNQRRRQVRQCVFFVFGKGFDAWQDWDWDCPPRHIYTYIYTYIYGDGDDGDGDRTPDMDTGHLCCLVVGHHDPNRVVSSVCSNPPPD

Secondary structure (DSSP, 8-state):
--EEEEEEEEEEB-TTSEEEEEEPPTTSSSTT-EE-SEEEPPTT--HHHHHHHHHHHHHS-EEEEEEEEEEEEEE-SSEEEEEEEEEEEEEES----SSSSEEEEEEGGGGGGB-B-GGGHHHHHHHHH---/--EEEEEEEEEEB-TTSEEEEEEPPTTSSSTT-EE-SEEEPPTT--HHHHHHHHHHHHHS-EEEEEEEEEEEEEE-SSEEEEEEEEEEEEEES----SSSSEEEEEEGGGGGGB-B-GGGHHHHHHHHH---

Radius of gyration: 20.19 Å; Cα contacts (8 Å, |Δi|>4): 614; chains: 2; bounding box: 39×64×53 Å

Sequence (264 aa):
MKKNIRVVGAIIENSNNEILCALRSPKMTLPNSWEFPGGKMEEGEDFKATIEREIFEELKCSVEFKSIFNDNSYDYGNFIVNLVTVKCNLIEGTPKAHEHSKLLWLKRENLPSLKWAPADMAAVEQLVNEKVMKKNIRVVGAIIENSNNEILCALRSPKMTLPNSWEFPGGKMEEGEDFKATIEREIFEELKCSVEFKSIFNDNSYDYGNFIVNLVTVKCNLIEGTPKAHEHSKLLWLKRENLPSLKWAPADMAAVEQLVNEKV